Protein AF-A0A8I1T6L4-F1 (afdb_monomer_lite)

Radius of gyration: 28.92 Å; chains: 1; bounding box: 74×33×102 Å

Sequence (220 aa):
MSSAPNWTPSKRLQAAAKSERKRIEREMSRLLKQEARHKRELDKIQSMRTRLERELAAIDRFAETDNQPGEPRLRIVEDEHAEKPGLSGAQIREIAVQMIVGTTHANNGIHYRTWYELVVGNGIEISGKDPVAVFLTQMSRSPVVVRAEQPGEYKIDDSFLNRVAQEIQDLDRLIDELDQSDSEATIEQIEQRRQQVKQARARRRSLERSLAEATRSLRQ

Foldseek 3Di:
DDDDDPDDDDPVVVVVVVVVVVVVVVVVVVVVVVVVVVVVVVVVVVVVVVVVVVVVVVVVVVVVVVPDPDDDDDPPPDPPDDPPPADDLLRLQLVLLLQCQPPPCQAQWDALVVSLCSCVVVVHDQDDPDSSVSSVVSLVVQQQWDADPDPRIIHGNPCSLVVLVVLLVVLVVLLVVLVPDDDDDDPVRVVVSVVSNVVSVVVNVVSVVSNVSVVSSNDD

Secondary structure (DSSP, 8-state):
-PPPP-----HHHHHHHHHHHHHHHHHHHHHHHHHHHHHHHHHHHHHHHHHHHHHHHHHHHHHHHTTS-----------TT----PPPHHHHHHHHHHTTTTSTHHHH-EEHHHHHHHHHHTT----SSSHHHHHHHHHHH-TTEEE-SSTTEEEE-TTHHHHHHHHHHHHHHHHHHHHH--SS--HHHHHHHHHHHHHHHHHHHHHHHHHHHHHHHT--

Structure (mmCIF, N/CA/C/O backbone):
data_AF-A0A8I1T6L4-F1
#
_entry.id   AF-A0A8I1T6L4-F1
#
loop_
_atom_site.group_PDB
_atom_site.id
_atom_site.type_symbol
_atom_site.label_atom_id
_atom_site.label_alt_id
_atom_site.label_comp_id
_atom_site.label_asym_id
_atom_site.label_entity_id
_atom_site.label_seq_id
_atom_site.pdbx_PDB_ins_code
_atom_site.Cartn_x
_atom_site.Cartn_y
_atom_site.Cartn_z
_atom_site.occupancy
_atom_site.B_iso_or_equiv
_atom_site.auth_seq_id
_atom_site.auth_comp_id
_atom_site.auth_asym_id
_atom_site.auth_atom_id
_atom_site.pdbx_PDB_model_num
ATOM 1 N N . MET A 1 1 ? 3.259 -12.691 -76.929 1.00 42.50 1 MET A N 1
ATOM 2 C CA . MET A 1 1 ? 3.721 -12.977 -75.552 1.00 42.50 1 MET A CA 1
ATOM 3 C C . MET A 1 1 ? 4.824 -11.974 -75.235 1.00 42.50 1 MET A C 1
ATOM 5 O O . MET A 1 1 ? 5.920 -12.140 -75.746 1.00 42.50 1 MET A O 1
ATOM 9 N N . SER A 1 2 ? 4.518 -10.882 -74.524 1.00 42.91 2 SER A N 1
ATOM 10 C CA . SER A 1 2 ? 5.501 -9.834 -74.189 1.00 42.91 2 SER A CA 1
ATOM 11 C C . SER A 1 2 ? 6.065 -10.062 -72.790 1.00 42.91 2 SER A C 1
ATOM 13 O O . SER A 1 2 ? 5.314 -10.036 -71.817 1.00 42.91 2 SER A O 1
ATOM 15 N N . SER A 1 3 ? 7.379 -10.282 -72.707 1.00 50.03 3 SER A N 1
ATOM 16 C CA . SER A 1 3 ? 8.141 -10.337 -71.456 1.00 50.03 3 SER A C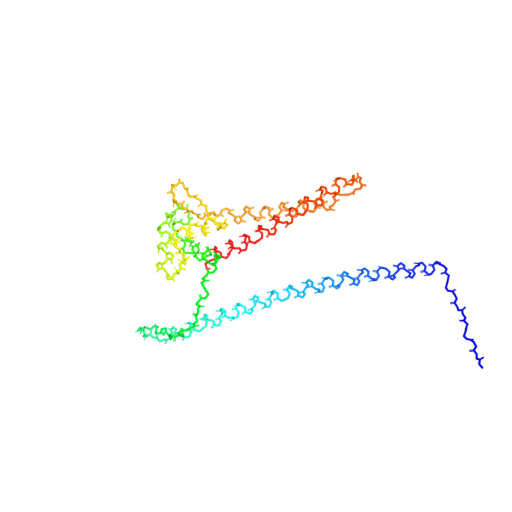A 1
ATOM 17 C C . SER A 1 3 ? 8.174 -8.969 -70.779 1.00 50.03 3 SER A C 1
ATOM 19 O O . SER A 1 3 ? 8.580 -7.982 -71.392 1.00 50.03 3 SER A O 1
ATOM 21 N N . ALA A 1 4 ? 7.784 -8.919 -69.505 1.00 50.62 4 ALA A N 1
ATOM 22 C CA . ALA A 1 4 ? 7.977 -7.747 -68.660 1.00 50.62 4 ALA A CA 1
ATOM 23 C C . ALA A 1 4 ? 9.479 -7.548 -68.358 1.00 50.62 4 ALA A C 1
ATOM 25 O O . ALA A 1 4 ? 10.193 -8.532 -68.140 1.00 50.62 4 ALA A O 1
ATOM 26 N N . PRO A 1 5 ? 9.985 -6.304 -68.339 1.00 55.66 5 PRO A N 1
ATOM 27 C CA . PRO A 1 5 ? 11.388 -6.037 -68.053 1.00 55.66 5 PRO A CA 1
ATOM 28 C C . PRO A 1 5 ? 11.710 -6.321 -66.578 1.00 55.66 5 PRO A C 1
ATOM 30 O O . PRO A 1 5 ? 11.085 -5.772 -65.672 1.00 55.66 5 PRO A O 1
ATOM 33 N N . ASN A 1 6 ? 12.726 -7.155 -66.337 1.00 58.97 6 ASN A N 1
ATOM 34 C CA . ASN A 1 6 ? 13.287 -7.391 -65.007 1.00 58.97 6 ASN A CA 1
ATOM 35 C C . ASN A 1 6 ? 14.093 -6.164 -64.562 1.00 58.97 6 ASN A C 1
ATOM 37 O O . ASN A 1 6 ? 15.265 -6.008 -64.904 1.00 58.97 6 ASN A O 1
ATOM 41 N N . TRP A 1 7 ? 13.451 -5.280 -63.803 1.00 59.84 7 TRP A N 1
ATOM 42 C CA . TRP A 1 7 ? 14.108 -4.150 -63.157 1.00 59.84 7 TRP A CA 1
ATOM 43 C C . TRP A 1 7 ? 14.717 -4.592 -61.821 1.00 59.84 7 TRP A C 1
ATOM 45 O O . TRP A 1 7 ? 13.998 -4.874 -60.863 1.00 59.84 7 TRP A O 1
ATOM 55 N N . THR A 1 8 ? 16.048 -4.661 -61.752 1.00 67.06 8 THR A N 1
ATOM 56 C CA . THR A 1 8 ? 16.776 -5.030 -60.528 1.00 67.06 8 THR A CA 1
ATOM 57 C C . THR A 1 8 ? 17.193 -3.760 -59.773 1.00 67.06 8 THR A C 1
ATOM 59 O O . THR A 1 8 ? 18.023 -3.001 -60.279 1.00 67.06 8 THR A O 1
ATOM 62 N N . PRO A 1 9 ? 16.669 -3.491 -58.561 1.00 71.31 9 PRO A N 1
ATOM 63 C CA . PRO A 1 9 ? 16.990 -2.270 -57.825 1.00 71.31 9 PRO A CA 1
ATOM 64 C C . PRO A 1 9 ? 18.463 -2.236 -57.393 1.00 71.31 9 PRO A C 1
ATOM 66 O O . PRO A 1 9 ? 19.019 -3.262 -56.997 1.00 71.31 9 PRO A O 1
ATOM 69 N N . SER A 1 10 ? 19.086 -1.053 -57.390 1.00 81.69 10 SER A N 1
ATOM 70 C CA . SER A 1 10 ? 20.467 -0.858 -56.912 1.00 81.69 10 SER A CA 1
ATOM 71 C C . SER A 1 10 ? 20.656 -1.336 -55.463 1.00 81.69 10 SER A C 1
ATOM 73 O O . SER A 1 10 ? 19.784 -1.135 -54.616 1.00 81.69 10 SER A O 1
ATOM 75 N N . LYS A 1 11 ? 21.829 -1.905 -55.134 1.00 80.88 11 LYS A N 1
ATOM 76 C CA . LYS A 1 11 ? 22.162 -2.408 -53.782 1.00 80.88 11 LYS A CA 1
ATOM 77 C C . LYS A 1 11 ? 21.953 -1.364 -52.675 1.00 80.88 11 LYS A C 1
ATOM 79 O O . LYS A 1 11 ? 21.535 -1.717 -51.575 1.00 80.88 11 LYS A O 1
ATOM 84 N N . ARG A 1 12 ? 22.195 -0.076 -52.961 1.00 80.00 12 ARG A N 1
ATOM 85 C CA . ARG A 1 12 ? 21.943 1.023 -52.008 1.00 80.00 12 ARG A CA 1
ATOM 86 C C . ARG A 1 12 ? 20.450 1.226 -51.744 1.00 80.00 12 ARG A C 1
ATOM 88 O O . ARG A 1 12 ? 20.065 1.407 -50.595 1.00 80.00 12 ARG A O 1
ATOM 95 N N . LEU A 1 13 ? 19.616 1.127 -52.782 1.00 83.12 13 LEU A N 1
ATOM 96 C CA . LEU A 1 13 ? 18.162 1.232 -52.654 1.00 83.12 13 LEU A CA 1
ATOM 97 C C . LEU A 1 13 ? 17.586 0.037 -51.880 1.00 83.12 13 LEU A C 1
ATOM 99 O O . LEU A 1 13 ? 16.743 0.222 -51.010 1.00 83.12 13 LEU A O 1
ATOM 103 N N . GLN A 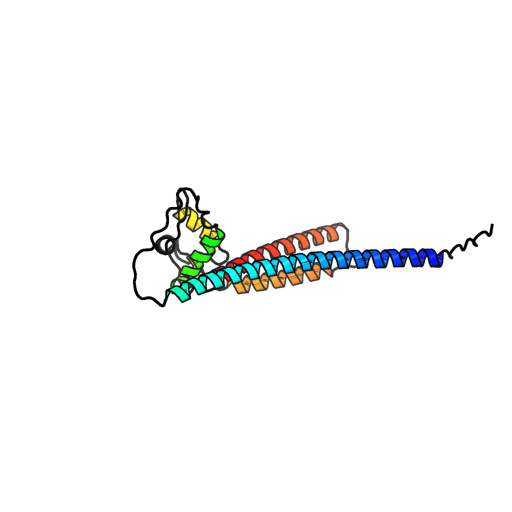1 14 ? 18.102 -1.174 -52.120 1.00 86.75 14 GLN A N 1
ATOM 104 C CA . GLN A 1 14 ? 17.717 -2.371 -51.360 1.00 86.75 14 GLN A CA 1
ATOM 105 C C . GLN A 1 14 ? 18.090 -2.260 -49.871 1.00 86.75 14 GLN A C 1
ATOM 107 O O . GLN A 1 14 ? 17.292 -2.609 -48.999 1.00 86.75 14 GLN A O 1
ATOM 112 N N . ALA A 1 15 ? 19.284 -1.743 -49.563 1.00 82.56 15 ALA A N 1
ATOM 113 C CA . ALA A 1 15 ? 19.718 -1.515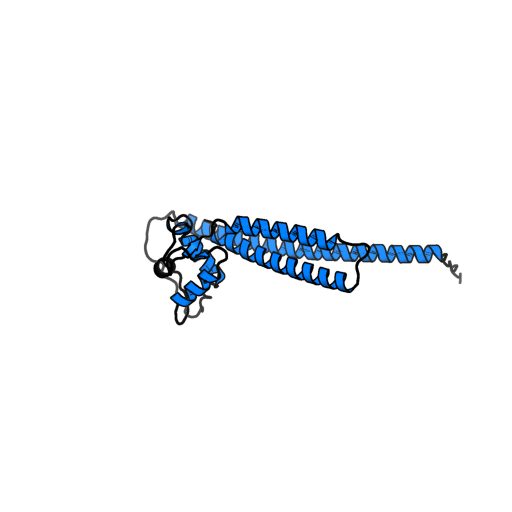 -48.185 1.00 82.56 15 ALA A CA 1
ATOM 114 C C . ALA A 1 15 ? 18.873 -0.438 -47.481 1.00 82.56 15 ALA A C 1
ATOM 116 O O . ALA A 1 15 ? 18.447 -0.646 -46.342 1.00 82.56 15 ALA A O 1
ATOM 117 N N . ALA A 1 16 ? 18.572 0.668 -48.171 1.00 84.44 16 ALA A N 1
ATOM 118 C CA . ALA A 1 16 ? 17.699 1.726 -47.665 1.00 84.44 16 ALA A CA 1
ATOM 119 C C . ALA A 1 16 ? 16.278 1.205 -47.393 1.00 84.44 16 ALA A C 1
ATOM 121 O O . ALA A 1 16 ? 15.761 1.393 -46.294 1.00 84.44 16 ALA A O 1
ATOM 122 N N . ALA A 1 17 ? 15.691 0.450 -48.328 1.00 87.44 17 ALA A N 1
ATOM 123 C CA . ALA A 1 17 ? 14.372 -0.161 -48.160 1.00 87.44 17 ALA A CA 1
ATOM 124 C C . ALA A 1 17 ? 14.323 -1.144 -46.976 1.00 87.44 17 ALA A C 1
ATOM 126 O O . ALA A 1 17 ? 13.357 -1.161 -46.213 1.00 87.44 17 ALA A O 1
ATOM 127 N N . LYS A 1 18 ? 15.383 -1.938 -46.762 1.00 89.44 18 LYS A N 1
ATOM 128 C CA . LYS A 1 18 ? 15.480 -2.848 -45.607 1.00 89.44 18 LYS A CA 1
ATOM 129 C C . LYS A 1 18 ? 15.580 -2.090 -44.280 1.00 89.44 18 LYS A C 1
ATOM 131 O O . LYS A 1 18 ? 15.007 -2.537 -43.285 1.00 89.44 18 LYS A O 1
ATOM 136 N N . SER A 1 19 ? 16.304 -0.971 -44.254 1.00 87.19 19 SER A N 1
ATOM 137 C CA . SER A 1 19 ? 16.395 -0.102 -43.075 1.00 87.19 19 SER A CA 1
ATOM 138 C C . SER A 1 19 ? 15.048 0.547 -42.759 1.00 87.19 19 SER A C 1
ATOM 140 O O . SER A 1 19 ? 14.591 0.489 -41.617 1.00 87.19 19 SER A O 1
ATOM 142 N N . GLU A 1 20 ? 14.370 1.065 -43.784 1.00 89.25 20 GLU A N 1
ATOM 143 C CA . GLU A 1 20 ? 13.067 1.712 -43.646 1.00 89.25 20 GLU A CA 1
ATOM 144 C C . GLU A 1 20 ? 11.992 0.724 -43.183 1.00 89.25 20 GLU A C 1
ATOM 146 O O . GLU A 1 20 ? 11.268 0.995 -42.228 1.00 89.25 20 GLU A O 1
ATOM 151 N N . ARG A 1 21 ? 11.979 -0.495 -43.738 1.00 92.56 21 ARG A N 1
ATOM 152 C CA . ARG A 1 21 ? 11.116 -1.584 -43.254 1.00 92.56 21 ARG A CA 1
ATOM 153 C C . ARG A 1 21 ? 11.334 -1.863 -41.765 1.00 92.56 21 ARG A C 1
ATOM 155 O O . ARG A 1 21 ? 10.370 -1.935 -41.013 1.00 92.56 21 ARG A O 1
ATOM 162 N N . LYS A 1 22 ? 12.591 -1.949 -41.314 1.00 93.12 22 LYS A N 1
ATOM 163 C CA . LYS A 1 22 ? 12.915 -2.139 -39.887 1.00 93.12 22 LYS A CA 1
ATOM 164 C C . LYS A 1 22 ? 12.530 -0.940 -39.016 1.00 93.12 22 LYS A C 1
ATOM 166 O O . LYS A 1 22 ? 12.309 -1.119 -37.817 1.00 93.12 22 LYS A O 1
ATOM 171 N N . ARG A 1 23 ? 12.545 0.285 -39.549 1.00 95.62 23 ARG A N 1
ATOM 172 C CA . ARG A 1 23 ? 12.086 1.492 -38.840 1.00 95.62 23 ARG A CA 1
ATOM 173 C C . ARG A 1 23 ? 10.578 1.405 -38.609 1.00 95.62 23 ARG A C 1
ATOM 175 O O . ARG A 1 23 ? 10.145 1.486 -37.463 1.00 95.62 23 ARG A O 1
ATOM 182 N N . ILE A 1 24 ? 9.825 1.118 -39.671 1.00 94.38 24 ILE A N 1
ATOM 183 C CA . ILE A 1 24 ? 8.365 0.974 -39.644 1.00 94.38 24 ILE A CA 1
ATOM 184 C C . ILE A 1 24 ? 7.936 -0.180 -38.726 1.00 94.38 24 ILE A C 1
ATOM 186 O O . ILE A 1 24 ? 7.045 -0.002 -37.904 1.00 94.38 24 ILE A O 1
ATOM 190 N N . GLU A 1 25 ? 8.594 -1.343 -38.786 1.00 94.69 25 GLU A N 1
ATOM 191 C CA . GLU A 1 25 ? 8.292 -2.483 -37.897 1.00 94.69 25 GLU A CA 1
ATOM 192 C C . GLU A 1 25 ? 8.457 -2.125 -36.410 1.00 94.69 25 GLU A C 1
ATOM 194 O O . GLU A 1 25 ? 7.645 -2.521 -35.569 1.00 94.69 25 GLU A O 1
ATOM 199 N N . ARG A 1 26 ? 9.492 -1.344 -36.072 1.00 91.38 26 ARG A N 1
ATOM 200 C CA . ARG A 1 26 ? 9.723 -0.871 -34.699 1.00 91.38 26 ARG A CA 1
ATOM 201 C C . ARG A 1 26 ? 8.660 0.128 -34.256 1.00 91.38 26 ARG A C 1
ATOM 203 O O . ARG A 1 26 ? 8.175 0.032 -33.129 1.00 91.38 26 ARG A O 1
ATOM 210 N N . GLU A 1 27 ? 8.295 1.055 -35.132 1.00 89.94 27 GLU A N 1
ATOM 211 C CA . GLU A 1 27 ? 7.256 2.053 -34.878 1.00 89.94 27 GLU A CA 1
ATOM 212 C C . GLU A 1 27 ? 5.886 1.388 -34.677 1.00 89.94 27 GLU A C 1
ATOM 214 O O . GLU A 1 27 ? 5.226 1.630 -33.667 1.00 89.94 27 GLU A O 1
ATOM 219 N N . MET A 1 28 ? 5.531 0.432 -35.538 1.00 87.56 28 MET A N 1
ATOM 220 C CA . MET A 1 28 ? 4.314 -0.374 -35.416 1.00 87.56 28 MET A CA 1
ATOM 221 C C . MET A 1 28 ? 4.274 -1.156 -34.097 1.00 87.56 28 MET A C 1
ATOM 223 O O . MET A 1 28 ? 3.276 -1.131 -33.379 1.00 87.56 28 MET A O 1
ATOM 227 N N . SER A 1 29 ? 5.376 -1.812 -33.718 1.00 93.12 29 SER A N 1
ATOM 228 C CA . SER A 1 29 ? 5.448 -2.537 -32.443 1.00 93.12 29 SER A CA 1
ATOM 229 C C . SER A 1 29 ? 5.296 -1.608 -31.232 1.00 93.12 29 SER A C 1
ATOM 231 O O . SER A 1 29 ? 4.685 -1.990 -30.230 1.00 93.12 29 SER A O 1
ATOM 233 N N . ARG A 1 30 ? 5.823 -0.379 -31.309 1.00 90.19 30 ARG A N 1
ATOM 234 C CA . ARG A 1 30 ? 5.648 0.637 -30.262 1.00 90.19 30 ARG A CA 1
ATOM 235 C C . ARG A 1 30 ? 4.188 1.075 -30.154 1.00 90.19 30 ARG A C 1
ATOM 237 O O . ARG A 1 30 ? 3.673 1.105 -29.037 1.00 90.19 30 ARG A O 1
ATOM 244 N N . LEU A 1 31 ? 3.530 1.347 -31.281 1.00 92.12 31 LEU A N 1
ATOM 245 C CA . LEU A 1 31 ? 2.121 1.745 -31.321 1.00 92.12 31 LEU A CA 1
ATOM 246 C C . LEU A 1 31 ? 1.203 0.647 -30.768 1.00 92.12 31 LEU A C 1
ATOM 248 O O . LEU A 1 31 ? 0.396 0.930 -29.891 1.00 92.12 31 LEU A O 1
ATOM 252 N N . LEU A 1 32 ? 1.400 -0.617 -31.155 1.00 88.75 32 LEU A N 1
ATOM 253 C CA . LEU A 1 32 ? 0.616 -1.746 -30.625 1.00 88.75 32 LEU A CA 1
ATOM 254 C C . LEU A 1 32 ? 0.766 -1.910 -29.103 1.00 88.75 32 LEU A C 1
ATOM 256 O O . LEU A 1 32 ? -0.187 -2.235 -28.394 1.00 88.75 32 LEU A O 1
ATOM 260 N N . LYS A 1 33 ? 1.965 -1.662 -28.561 1.00 83.75 33 LYS A N 1
ATOM 261 C CA . LYS A 1 33 ? 2.184 -1.668 -27.104 1.00 83.75 33 LYS A CA 1
ATOM 262 C C . LYS A 1 33 ? 1.470 -0.506 -26.414 1.00 83.75 33 LYS A C 1
ATOM 264 O O . LYS A 1 33 ? 0.944 -0.695 -25.317 1.00 83.75 33 LYS A O 1
ATOM 269 N N . GLN A 1 34 ? 1.465 0.678 -27.027 1.00 81.50 34 GLN A N 1
ATOM 270 C CA . GLN A 1 34 ? 0.731 1.839 -26.516 1.00 81.50 34 GLN A CA 1
ATOM 271 C C . GLN A 1 34 ? -0.778 1.589 -26.544 1.00 81.50 34 GLN A C 1
ATOM 273 O O . GLN A 1 34 ? -1.436 1.800 -25.530 1.00 81.50 34 GLN A O 1
ATOM 278 N N . GLU A 1 35 ? -1.303 1.042 -27.637 1.00 83.06 35 GLU A N 1
ATOM 279 C CA . GLU A 1 35 ? -2.706 0.648 -27.768 1.00 83.06 35 GLU A CA 1
ATOM 280 C C . GLU A 1 35 ? -3.113 -0.343 -26.668 1.00 83.06 35 GLU A C 1
ATOM 282 O O . GLU A 1 35 ? -4.077 -0.110 -25.939 1.00 83.06 35 GLU A O 1
ATOM 287 N N . ALA A 1 36 ? -2.327 -1.404 -26.460 1.00 81.69 36 ALA A N 1
ATOM 288 C CA . ALA A 1 36 ? -2.594 -2.380 -25.406 1.00 81.69 36 ALA A CA 1
ATOM 289 C C . ALA A 1 36 ? -2.550 -1.762 -23.997 1.00 81.69 36 ALA A C 1
ATOM 291 O O . ALA A 1 36 ? -3.327 -2.155 -23.123 1.00 81.69 36 ALA A O 1
ATOM 292 N N . ARG A 1 37 ? -1.651 -0.798 -23.754 1.00 79.44 37 ARG A N 1
ATOM 293 C CA . ARG A 1 37 ? -1.587 -0.062 -22.483 1.00 79.44 37 ARG A CA 1
ATOM 294 C C . ARG A 1 37 ? -2.836 0.793 -22.282 1.00 79.44 37 ARG A C 1
ATOM 296 O O . ARG A 1 37 ? -3.451 0.690 -21.224 1.00 79.44 37 ARG A O 1
ATOM 303 N N . HIS A 1 38 ? -3.214 1.588 -23.279 1.00 84.81 38 HIS A N 1
ATOM 304 C CA . HIS A 1 38 ? -4.387 2.456 -23.203 1.00 84.81 38 HIS A CA 1
ATOM 305 C C . HIS A 1 38 ? -5.680 1.657 -23.056 1.00 84.81 38 HIS A C 1
ATOM 307 O O . HIS A 1 38 ? -6.540 2.050 -22.277 1.00 84.81 38 HIS A O 1
ATOM 313 N N . LYS A 1 39 ? -5.791 0.490 -23.702 1.00 81.81 39 LYS A N 1
ATOM 314 C CA . LYS A 1 39 ? -6.937 -0.408 -23.519 1.00 81.81 39 LYS A CA 1
ATOM 315 C C . LYS A 1 39 ? -7.069 -0.890 -22.072 1.00 81.81 39 LYS A C 1
ATOM 317 O O . LYS A 1 39 ? -8.138 -0.783 -21.492 1.00 81.81 39 LYS A O 1
ATOM 322 N N . ARG A 1 40 ? -5.968 -1.323 -21.446 1.00 75.94 40 ARG A N 1
ATOM 323 C CA . ARG A 1 40 ? -5.975 -1.730 -20.024 1.00 75.94 40 ARG A CA 1
ATOM 324 C C . ARG A 1 40 ? -6.320 -0.577 -19.084 1.00 75.94 40 ARG A C 1
ATOM 326 O O . ARG A 1 40 ? -6.960 -0.783 -18.057 1.00 75.94 40 ARG A O 1
ATOM 333 N N . GLU A 1 41 ? -5.853 0.625 -19.402 1.00 70.94 41 GLU A N 1
ATOM 334 C CA . GLU A 1 41 ? -6.161 1.831 -18.636 1.00 70.94 41 GLU A CA 1
ATOM 335 C C . GLU A 1 41 ? -7.643 2.205 -18.758 1.00 70.94 41 GLU A C 1
ATOM 337 O O . GLU A 1 41 ? -8.288 2.477 -17.745 1.00 70.94 41 GLU A O 1
ATOM 342 N N . LEU A 1 42 ? -8.203 2.106 -19.965 1.00 79.38 42 LEU A N 1
ATOM 343 C CA . LEU A 1 42 ? -9.627 2.284 -20.220 1.00 79.38 42 LEU A CA 1
ATOM 344 C C . LEU A 1 42 ? -10.466 1.257 -19.448 1.00 79.38 42 LEU A C 1
ATOM 346 O O . LEU A 1 42 ? -11.389 1.654 -18.741 1.00 79.38 42 LEU A O 1
ATOM 350 N N . ASP A 1 43 ? -10.109 -0.030 -19.506 1.00 72.38 43 ASP A N 1
ATOM 351 C CA . ASP A 1 43 ? -10.809 -1.104 -18.786 1.00 72.38 43 ASP A CA 1
ATOM 352 C C . ASP A 1 43 ? -10.813 -0.848 -17.268 1.00 72.38 43 ASP A C 1
ATOM 354 O O . ASP A 1 43 ? -11.826 -1.031 -16.581 1.00 72.38 43 ASP A O 1
ATOM 358 N N . LYS A 1 44 ? -9.687 -0.362 -16.728 1.00 69.19 44 LYS A N 1
ATOM 359 C CA . LYS A 1 44 ? -9.565 0.022 -15.316 1.00 69.19 44 LYS A CA 1
ATOM 360 C C . LYS A 1 44 ? -10.492 1.189 -14.972 1.00 69.19 44 LYS A C 1
ATOM 362 O O . LYS A 1 44 ? -11.218 1.107 -13.981 1.00 69.19 44 LYS A O 1
ATOM 367 N N . ILE A 1 45 ? -10.480 2.256 -15.772 1.00 74.44 45 ILE A N 1
ATOM 368 C CA . ILE A 1 45 ? -11.329 3.438 -15.555 1.00 74.44 45 ILE A CA 1
ATOM 369 C C . ILE A 1 45 ? -12.810 3.057 -15.646 1.00 74.44 45 ILE A C 1
ATOM 371 O O . ILE A 1 45 ? -13.594 3.447 -14.785 1.00 74.44 45 ILE A O 1
ATOM 375 N N . GLN A 1 46 ? -13.199 2.249 -16.632 1.00 77.25 46 GLN A N 1
ATOM 376 C CA . GLN A 1 46 ? -14.576 1.775 -16.791 1.00 77.25 46 GLN A CA 1
ATOM 377 C C . GLN A 1 46 ? -15.032 0.911 -15.611 1.00 77.25 46 GLN A C 1
ATOM 379 O O . GLN A 1 46 ? -16.157 1.065 -15.133 1.00 77.25 46 GLN A O 1
ATOM 384 N N . SER A 1 47 ? -14.152 0.055 -15.089 1.00 65.81 47 SER A N 1
ATOM 385 C CA . SER A 1 47 ? -14.437 -0.743 -13.891 1.00 65.81 47 SER A CA 1
ATOM 386 C C . SER A 1 47 ? -14.649 0.143 -12.659 1.00 65.81 47 SER A C 1
ATOM 388 O O . SER A 1 47 ? -15.581 -0.080 -11.886 1.00 65.81 47 SER A O 1
ATOM 390 N N . MET A 1 48 ? -13.822 1.183 -12.492 1.00 66.38 48 MET A N 1
ATOM 391 C CA . MET A 1 48 ? -13.984 2.168 -11.418 1.00 66.38 48 MET A CA 1
ATOM 392 C C . MET A 1 48 ? -15.286 2.958 -11.565 1.00 66.38 48 MET A C 1
ATOM 394 O O . MET A 1 48 ? -16.013 3.097 -10.586 1.00 66.38 48 MET A O 1
ATOM 398 N N . ARG A 1 49 ? -15.611 3.414 -12.780 1.00 78.25 49 ARG A N 1
ATOM 399 C CA . ARG A 1 49 ? -16.865 4.117 -13.074 1.00 78.25 49 ARG A CA 1
ATOM 400 C C . ARG A 1 49 ? -18.074 3.256 -12.719 1.00 78.25 49 ARG A C 1
ATOM 402 O O . ARG A 1 49 ? -18.921 3.697 -11.960 1.00 78.25 49 ARG A O 1
ATOM 409 N N . THR A 1 50 ? -18.090 2.004 -13.173 1.00 69.94 50 THR A N 1
ATOM 410 C CA . THR A 1 50 ? -19.181 1.056 -12.893 1.00 69.94 50 THR A CA 1
ATOM 411 C C . THR A 1 50 ? -19.349 0.811 -11.391 1.00 69.94 50 THR A C 1
ATOM 413 O O . THR A 1 50 ? -20.465 0.682 -10.897 1.00 69.94 50 THR A O 1
ATOM 416 N N . ARG A 1 51 ? -18.245 0.740 -10.634 1.00 80.19 51 ARG A N 1
ATOM 417 C CA . ARG A 1 51 ? -18.302 0.626 -9.170 1.00 80.19 51 ARG A CA 1
ATOM 418 C C . ARG A 1 51 ? -18.950 1.862 -8.543 1.00 80.19 51 ARG A C 1
ATOM 420 O O . ARG A 1 51 ? -19.848 1.695 -7.726 1.00 80.19 51 ARG A O 1
ATOM 427 N N . LEU A 1 52 ? -18.512 3.059 -8.933 1.00 68.81 52 LEU A N 1
ATOM 428 C CA . LEU A 1 52 ? -19.051 4.319 -8.412 1.00 68.81 52 LEU A CA 1
ATOM 429 C C . LEU A 1 52 ? -20.526 4.508 -8.784 1.00 68.81 52 LEU A C 1
ATOM 431 O O . LEU A 1 52 ? -21.305 4.927 -7.943 1.00 68.81 52 LEU A O 1
ATOM 435 N N . GLU A 1 53 ? -20.935 4.133 -9.998 1.00 78.31 53 GLU A N 1
ATOM 436 C CA . GLU A 1 53 ? -22.343 4.148 -10.425 1.00 78.31 53 GLU A CA 1
ATOM 437 C C . GLU A 1 53 ? -23.216 3.242 -9.538 1.00 78.31 53 GLU A C 1
ATOM 439 O O . GLU A 1 53 ? -24.317 3.626 -9.152 1.00 78.31 53 GLU A O 1
ATOM 444 N N . ARG A 1 54 ? -22.725 2.052 -9.160 1.00 67.06 54 ARG A N 1
ATOM 445 C CA . ARG A 1 54 ? -23.448 1.154 -8.237 1.00 67.06 54 ARG A CA 1
ATOM 446 C C . ARG A 1 54 ? -23.535 1.709 -6.820 1.00 67.06 54 ARG A C 1
ATOM 448 O O . ARG A 1 54 ? -24.547 1.496 -6.159 1.00 67.06 54 ARG A O 1
ATOM 455 N N . GLU A 1 55 ? -22.468 2.350 -6.357 1.00 60.66 55 GLU A N 1
ATOM 456 C CA . GLU A 1 55 ? -22.390 2.979 -5.039 1.00 60.66 55 GLU A CA 1
ATOM 457 C C . GLU A 1 55 ? -23.350 4.168 -4.952 1.00 60.66 55 GLU A C 1
ATOM 459 O O . GLU A 1 55 ? -24.168 4.214 -4.038 1.00 60.66 55 GLU A O 1
ATOM 464 N N . LEU A 1 56 ? -23.355 5.034 -5.970 1.00 68.81 56 LEU A N 1
ATOM 465 C CA . LEU A 1 56 ? -24.311 6.133 -6.104 1.00 68.81 56 LEU A CA 1
ATOM 466 C C . LEU A 1 56 ? -25.752 5.611 -6.104 1.00 68.81 56 LEU A C 1
ATOM 468 O O . LEU A 1 56 ? -26.551 6.029 -5.280 1.00 68.81 56 LEU A O 1
ATOM 472 N N . ALA A 1 57 ? -26.057 4.604 -6.928 1.00 66.44 57 ALA A N 1
ATOM 473 C CA . ALA A 1 57 ? -27.391 4.010 -6.966 1.00 66.44 57 ALA A CA 1
ATOM 474 C C . ALA A 1 57 ? -27.800 3.362 -5.631 1.00 66.44 57 ALA A C 1
ATOM 476 O O . ALA A 1 57 ? -28.987 3.230 -5.349 1.00 66.44 57 ALA A O 1
ATOM 477 N N . ALA A 1 58 ? -26.846 2.891 -4.822 1.00 63.88 58 ALA A N 1
ATOM 478 C CA . ALA A 1 58 ? -27.133 2.399 -3.478 1.00 63.88 58 ALA A CA 1
ATOM 479 C C . ALA A 1 58 ? -27.470 3.541 -2.522 1.00 63.88 58 ALA A C 1
ATOM 481 O O . ALA A 1 58 ? -28.448 3.425 -1.789 1.00 63.88 58 ALA A O 1
ATOM 482 N N . ILE A 1 59 ? -26.708 4.632 -2.571 1.00 64.12 59 ILE A N 1
ATOM 483 C CA . ILE A 1 59 ? -26.957 5.844 -1.786 1.00 64.12 59 ILE A CA 1
ATOM 484 C C . ILE A 1 59 ? -28.310 6.457 -2.159 1.00 64.12 59 ILE A C 1
ATOM 486 O O . ILE A 1 59 ? -29.091 6.756 -1.264 1.00 64.12 59 ILE A O 1
ATOM 490 N N . ASP A 1 60 ? -28.630 6.555 -3.450 1.00 68.75 60 ASP A N 1
ATOM 491 C CA . ASP A 1 60 ? -29.912 7.086 -3.925 1.00 68.75 60 ASP A CA 1
ATOM 492 C C . ASP A 1 60 ? -31.094 6.259 -3.397 1.00 68.75 60 ASP A C 1
ATOM 494 O O . ASP A 1 60 ? -32.084 6.824 -2.940 1.00 68.75 60 ASP A O 1
ATOM 498 N N . ARG A 1 61 ? -30.965 4.923 -3.339 1.00 55.50 61 ARG A N 1
ATOM 499 C CA . ARG A 1 61 ? -31.981 4.062 -2.706 1.00 55.50 61 ARG A CA 1
ATOM 500 C C . ARG A 1 61 ? -32.187 4.412 -1.231 1.00 55.50 61 ARG A C 1
ATOM 502 O O . ARG A 1 61 ? -33.326 4.470 -0.784 1.00 55.50 61 ARG A O 1
ATOM 509 N N . PHE A 1 62 ? -31.118 4.661 -0.474 1.00 49.84 62 PHE A N 1
ATOM 510 C CA . PHE A 1 62 ? -31.229 5.087 0.925 1.00 49.84 62 PHE A CA 1
ATOM 511 C C . PHE A 1 62 ? -31.819 6.499 1.062 1.00 49.84 62 PHE A C 1
ATOM 513 O O . PHE A 1 62 ? -32.653 6.713 1.938 1.00 49.84 62 PHE A O 1
ATOM 520 N N . ALA A 1 63 ? -31.467 7.429 0.170 1.00 51.47 63 ALA A N 1
ATOM 521 C CA . ALA A 1 63 ? -32.008 8.789 0.159 1.00 51.47 63 ALA A CA 1
ATOM 522 C C . ALA A 1 63 ? -33.511 8.826 -0.182 1.00 51.47 63 ALA A C 1
ATOM 524 O O . ALA A 1 63 ? -34.254 9.622 0.387 1.00 51.47 63 ALA A O 1
ATOM 525 N N . GLU A 1 64 ? -33.990 7.929 -1.048 1.00 45.88 64 GLU A N 1
ATOM 526 C CA . GLU A 1 64 ? -35.424 7.752 -1.328 1.00 45.88 64 GLU A CA 1
ATOM 527 C C . GLU A 1 64 ? -36.189 7.102 -0.159 1.00 45.88 64 GLU A C 1
ATOM 529 O O . GLU A 1 64 ? -37.409 7.249 -0.064 1.00 45.88 64 GLU A O 1
ATOM 534 N N . THR A 1 65 ? -35.490 6.428 0.764 1.00 42.03 65 THR A N 1
ATOM 535 C CA . THR A 1 65 ? -36.102 5.766 1.932 1.00 42.03 65 THR A CA 1
ATOM 536 C C . THR A 1 65 ? -36.276 6.720 3.127 1.00 42.03 65 THR A C 1
ATOM 538 O O . THR A 1 65 ? -37.111 6.469 3.992 1.00 42.03 65 THR A O 1
ATOM 541 N N . ASP A 1 66 ? -35.562 7.851 3.154 1.00 37.34 66 ASP A N 1
ATOM 542 C CA . ASP A 1 66 ? -35.581 8.837 4.254 1.00 37.34 66 ASP A CA 1
ATOM 543 C C . ASP A 1 66 ? -36.838 9.742 4.261 1.00 37.34 66 ASP A C 1
ATOM 545 O O . ASP A 1 66 ? -37.014 10.597 5.125 1.00 37.34 66 ASP A O 1
ATOM 549 N N . ASN A 1 67 ? -37.760 9.549 3.307 1.00 37.97 67 ASN A N 1
ATOM 550 C CA . ASN A 1 67 ? -39.006 10.320 3.198 1.00 37.97 67 ASN A CA 1
ATOM 551 C C . ASN A 1 67 ? -40.235 9.658 3.849 1.00 37.97 67 ASN A C 1
ATOM 553 O O . ASN A 1 67 ? -41.354 10.144 3.665 1.00 37.97 67 ASN A O 1
ATOM 557 N N . GLN A 1 68 ? -40.075 8.578 4.623 1.00 37.56 68 GLN A N 1
ATOM 558 C CA . GLN A 1 68 ? -41.170 8.039 5.438 1.00 37.56 68 GLN A CA 1
ATOM 559 C C . GLN A 1 68 ? -40.738 7.761 6.886 1.00 37.56 68 GLN A C 1
ATOM 561 O O . GLN A 1 68 ? -39.946 6.853 7.131 1.00 37.56 68 GLN A O 1
ATOM 566 N N . PRO A 1 69 ? -41.281 8.500 7.874 1.00 35.03 69 PRO A N 1
ATOM 567 C CA . PRO A 1 69 ? -41.000 8.252 9.278 1.00 35.03 69 PRO A CA 1
ATOM 568 C C . PRO A 1 69 ? -41.811 7.043 9.756 1.00 35.03 69 PRO A C 1
ATOM 570 O O . PRO A 1 69 ? -43.032 7.111 9.900 1.00 35.03 69 PRO A O 1
ATOM 573 N N . GLY A 1 70 ? -41.125 5.932 10.015 1.00 30.97 70 GLY A N 1
ATOM 574 C CA . GLY A 1 70 ? -41.742 4.735 10.577 1.00 30.97 70 GLY A CA 1
ATOM 575 C C . GLY A 1 70 ? -40.795 3.543 10.628 1.00 30.97 70 GLY A C 1
ATOM 576 O O . GLY A 1 70 ? -40.904 2.624 9.825 1.00 30.97 70 GLY A O 1
ATOM 577 N N . GLU A 1 71 ? -39.880 3.529 11.591 1.00 33.66 71 GLU A N 1
ATOM 578 C CA . GLU A 1 71 ? -39.270 2.275 12.048 1.00 33.66 71 GLU A CA 1
ATOM 579 C C . GLU A 1 71 ? -40.294 1.429 12.847 1.00 33.66 71 GLU A C 1
ATOM 581 O O . GLU A 1 71 ? -41.252 2.007 13.372 1.00 33.66 71 GLU A O 1
ATOM 586 N N . PRO A 1 72 ? -40.105 0.099 13.044 1.00 44.91 72 PRO A N 1
ATOM 587 C CA . PRO A 1 72 ? -38.850 -0.644 12.866 1.00 44.91 72 PRO A CA 1
ATOM 588 C C . PRO A 1 72 ? -38.961 -2.026 12.178 1.00 44.91 72 PRO A C 1
ATOM 590 O O . PRO A 1 72 ? -40.029 -2.629 12.066 1.00 44.91 72 PRO A O 1
ATOM 593 N N . ARG A 1 73 ? -37.765 -2.584 11.923 1.00 34.53 73 ARG A N 1
ATOM 594 C CA . ARG A 1 73 ? -37.388 -3.994 11.662 1.00 34.53 73 ARG A CA 1
ATOM 595 C C . ARG A 1 73 ? -37.120 -4.333 10.198 1.00 34.53 73 ARG A C 1
ATOM 597 O O . ARG A 1 73 ? -37.999 -4.772 9.460 1.00 34.53 73 ARG A O 1
ATOM 604 N N . LEU A 1 74 ? -35.835 -4.286 9.844 1.00 36.00 74 LEU A N 1
ATOM 605 C CA . LEU A 1 74 ? -35.300 -5.064 8.733 1.00 36.00 74 LEU A CA 1
ATOM 606 C C . LEU A 1 74 ? -35.443 -6.551 9.067 1.00 36.00 74 LEU A C 1
ATOM 608 O O . LEU A 1 74 ? -34.634 -7.153 9.772 1.00 36.00 74 LEU A O 1
ATOM 612 N N . ARG A 1 75 ? -36.519 -7.135 8.548 1.00 31.11 75 ARG A N 1
ATOM 613 C CA . ARG A 1 75 ? -36.620 -8.565 8.297 1.00 31.11 75 ARG A CA 1
ATOM 614 C C . ARG A 1 75 ? -35.571 -8.868 7.232 1.00 31.11 75 ARG A C 1
ATOM 616 O O . ARG A 1 75 ? -35.753 -8.535 6.064 1.00 31.11 75 ARG A O 1
ATOM 623 N N . ILE A 1 76 ? -34.445 -9.429 7.654 1.00 36.72 76 ILE A N 1
ATOM 624 C CA . ILE A 1 76 ? -33.523 -10.076 6.729 1.00 36.72 76 ILE A CA 1
ATOM 625 C C . ILE A 1 76 ? -34.324 -11.236 6.145 1.00 36.72 76 ILE A C 1
ATOM 627 O O . ILE A 1 76 ? -34.754 -12.123 6.879 1.00 36.72 76 ILE A O 1
ATOM 631 N N . VAL A 1 77 ? -34.614 -11.166 4.849 1.00 32.56 77 VAL A N 1
ATOM 632 C CA . VAL A 1 77 ? -35.099 -12.325 4.108 1.00 32.56 77 VAL A CA 1
ATOM 633 C C . VAL A 1 77 ? -33.957 -13.331 4.165 1.00 32.56 77 VAL A C 1
ATOM 635 O O . VAL A 1 77 ? -32.884 -13.091 3.612 1.00 32.56 77 VAL A O 1
ATOM 638 N N . GLU A 1 78 ? -34.161 -14.384 4.951 1.00 30.42 78 GLU A N 1
ATOM 639 C CA . GLU A 1 78 ? -33.312 -15.565 4.978 1.00 30.42 78 GLU A CA 1
ATOM 640 C C . GLU A 1 78 ? -33.304 -16.151 3.567 1.00 30.42 78 GLU A C 1
ATOM 642 O O . GLU A 1 78 ? -34.291 -16.713 3.103 1.00 30.42 78 GLU A O 1
ATOM 647 N N . ASP A 1 79 ? -32.190 -15.962 2.869 1.00 27.44 79 ASP A N 1
ATOM 648 C CA . ASP A 1 79 ? -31.821 -16.814 1.752 1.00 27.44 79 ASP A CA 1
ATOM 649 C C . ASP A 1 79 ? -30.916 -17.899 2.352 1.00 27.44 79 ASP A C 1
ATOM 651 O O . ASP A 1 79 ? -29.734 -17.670 2.631 1.00 27.44 79 ASP A O 1
ATOM 655 N N . GLU A 1 80 ? -31.514 -19.046 2.684 1.00 33.25 80 GLU A N 1
ATOM 656 C CA . GLU A 1 80 ? -30.944 -20.100 3.541 1.00 33.25 80 GLU A CA 1
ATOM 657 C C . GLU A 1 80 ? -29.686 -20.798 2.982 1.00 33.25 80 GLU A C 1
ATOM 659 O O . GLU A 1 80 ? -29.143 -21.681 3.640 1.00 33.25 80 GLU A O 1
ATOM 664 N N . HIS A 1 81 ? -29.134 -20.401 1.831 1.00 33.97 81 HIS A N 1
ATOM 665 C CA . HIS A 1 81 ? -27.940 -21.046 1.260 1.00 33.97 81 HIS A CA 1
ATOM 666 C C . HIS A 1 81 ? -26.933 -20.104 0.577 1.00 33.97 81 HIS A C 1
ATOM 668 O O . HIS A 1 81 ? -26.194 -20.529 -0.311 1.00 33.97 81 HIS A O 1
ATOM 674 N N . ALA A 1 82 ? -26.832 -18.842 0.999 1.00 33.28 82 ALA A N 1
ATOM 675 C CA . ALA A 1 82 ? -25.730 -17.977 0.572 1.00 33.28 82 ALA A CA 1
ATOM 676 C C . ALA A 1 82 ? -24.642 -17.915 1.657 1.00 33.28 82 ALA A C 1
ATOM 678 O O . ALA A 1 82 ? -24.734 -17.127 2.600 1.00 33.28 82 ALA A O 1
ATOM 679 N N . GLU A 1 83 ? -23.588 -18.728 1.528 1.00 35.03 83 GLU A N 1
ATOM 680 C CA . GLU A 1 83 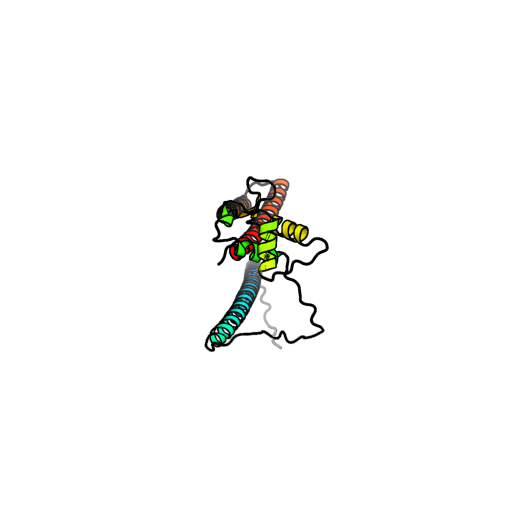? -22.330 -18.512 2.254 1.00 35.03 83 GLU A CA 1
ATOM 681 C C . GLU A 1 83 ? -21.875 -17.060 2.018 1.00 35.03 83 GLU A C 1
ATOM 683 O O . GLU A 1 83 ? -21.429 -16.697 0.927 1.00 35.03 83 GLU A O 1
ATOM 688 N N . LYS A 1 84 ? -22.044 -16.192 3.024 1.00 43.59 84 LYS A N 1
ATOM 689 C CA . LYS A 1 84 ? -21.629 -14.788 2.945 1.00 43.59 84 LYS A CA 1
ATOM 690 C C . LYS A 1 84 ? -20.113 -14.750 2.720 1.00 43.59 84 LYS A C 1
ATOM 692 O O . LYS A 1 84 ? -19.378 -15.271 3.562 1.00 43.59 84 LYS A O 1
ATOM 697 N N . PRO A 1 85 ? -19.602 -14.119 1.648 1.00 42.28 85 PRO A N 1
ATOM 698 C CA . PRO A 1 85 ? -18.170 -13.910 1.522 1.00 42.28 85 PRO A CA 1
ATOM 699 C C . PRO A 1 85 ? -17.753 -12.927 2.620 1.00 42.28 85 PRO A C 1
ATOM 701 O O . PRO A 1 85 ? -18.082 -11.742 2.560 1.00 42.28 85 PRO A O 1
ATOM 704 N N . GLY A 1 86 ? -17.083 -13.431 3.659 1.00 53.91 86 GLY A N 1
ATOM 705 C CA . GLY A 1 86 ? -16.561 -12.608 4.747 1.00 53.91 86 GLY A CA 1
ATOM 706 C C . GLY A 1 86 ? -15.684 -11.469 4.217 1.00 53.91 86 GLY A C 1
ATOM 707 O O . GLY A 1 86 ? -15.050 -11.594 3.164 1.00 53.91 86 GLY A O 1
ATOM 708 N N . LEU A 1 87 ? -15.654 -10.343 4.936 1.00 63.59 87 LEU A N 1
ATOM 709 C CA . LEU A 1 87 ? -14.824 -9.194 4.568 1.00 63.59 87 LEU A CA 1
ATOM 710 C C . LEU A 1 87 ? -13.370 -9.633 4.358 1.00 63.59 87 LEU A C 1
ATOM 712 O O . LEU A 1 87 ? -12.779 -10.329 5.187 1.00 63.59 87 LEU A O 1
ATOM 716 N N . SER A 1 88 ? -12.763 -9.200 3.252 1.00 75.56 88 SER A N 1
ATOM 717 C CA . SER A 1 88 ? -11.340 -9.440 3.024 1.00 75.56 88 SER A CA 1
ATOM 718 C C . SER A 1 88 ? -10.503 -8.748 4.104 1.00 75.56 88 SER A C 1
ATOM 720 O O . SER A 1 88 ? -10.877 -7.699 4.629 1.00 75.56 88 SER A O 1
ATOM 722 N N . GLY A 1 89 ? -9.310 -9.277 4.392 1.00 78.56 89 GLY A N 1
ATOM 723 C CA . GLY A 1 89 ? -8.421 -8.672 5.390 1.00 78.56 89 GLY A CA 1
ATOM 724 C C . GLY A 1 89 ? -8.099 -7.197 5.113 1.00 78.56 89 GLY A C 1
ATOM 725 O O . GLY A 1 89 ? -7.920 -6.434 6.051 1.00 78.56 89 GLY A O 1
ATOM 726 N N . ALA A 1 90 ? -8.068 -6.769 3.844 1.00 81.12 90 ALA A N 1
ATOM 727 C CA . ALA A 1 90 ? -7.894 -5.358 3.487 1.00 81.12 90 ALA A CA 1
ATOM 728 C C . ALA A 1 90 ? -9.105 -4.494 3.870 1.00 81.12 90 ALA A C 1
ATOM 730 O O . ALA A 1 90 ? -8.916 -3.390 4.366 1.00 81.12 90 ALA A O 1
ATOM 731 N N . GLN A 1 91 ? -10.326 -5.007 3.704 1.00 85.25 91 GLN A N 1
ATOM 732 C CA . GLN A 1 91 ? -11.546 -4.305 4.114 1.00 85.25 91 GLN A CA 1
ATOM 733 C C . GLN A 1 91 ? -11.642 -4.184 5.637 1.00 85.25 91 GLN A C 1
ATOM 735 O O . GLN A 1 91 ? -11.990 -3.120 6.130 1.00 85.25 91 GLN A O 1
ATOM 740 N N . ILE A 1 92 ? -11.261 -5.229 6.385 1.00 85.44 92 ILE A N 1
ATOM 741 C CA . ILE A 1 92 ? -11.191 -5.163 7.856 1.00 85.44 92 ILE A CA 1
ATOM 742 C C . ILE A 1 92 ? -10.247 -4.033 8.292 1.00 85.44 92 ILE A C 1
ATOM 744 O O . ILE A 1 92 ? -10.586 -3.260 9.182 1.00 85.44 92 ILE A O 1
ATOM 748 N N . ARG A 1 93 ? -9.074 -3.913 7.653 1.00 90.12 93 ARG A N 1
ATOM 749 C CA . ARG A 1 93 ? -8.112 -2.836 7.947 1.00 90.12 93 ARG A CA 1
ATOM 750 C C . ARG A 1 93 ? -8.655 -1.456 7.609 1.00 90.12 93 ARG A C 1
ATOM 752 O O . ARG A 1 93 ? -8.518 -0.551 8.420 1.00 90.12 93 ARG A O 1
ATOM 759 N N . GLU A 1 94 ? -9.242 -1.311 6.427 1.00 90.81 94 GLU A N 1
ATOM 760 C CA . GLU A 1 94 ? -9.809 -0.050 5.948 1.00 90.81 94 GLU A CA 1
ATOM 761 C C . GLU A 1 94 ? -10.884 0.461 6.909 1.00 90.81 94 GLU A C 1
ATOM 763 O O . GLU A 1 94 ? -10.748 1.555 7.452 1.00 90.81 94 GLU A O 1
ATOM 768 N N . ILE A 1 95 ? -11.875 -0.378 7.217 1.00 88.00 95 ILE A N 1
ATOM 769 C CA . ILE A 1 95 ? -13.003 0.021 8.057 1.00 88.00 95 ILE A CA 1
ATOM 770 C C . ILE A 1 95 ? -12.567 0.268 9.508 1.00 88.00 95 ILE A C 1
ATOM 772 O O . ILE A 1 95 ? -12.970 1.257 10.116 1.00 88.00 95 ILE A O 1
ATOM 776 N N . ALA A 1 96 ? -11.707 -0.588 10.072 1.00 87.81 96 ALA A N 1
ATOM 777 C CA . ALA A 1 96 ? -11.232 -0.398 11.441 1.00 87.81 96 ALA A CA 1
ATOM 778 C C . ALA A 1 96 ? -10.470 0.923 11.615 1.00 87.81 96 ALA A C 1
ATOM 780 O O . ALA A 1 96 ? -10.618 1.578 12.646 1.00 87.81 96 ALA A O 1
ATOM 781 N N . VAL A 1 97 ? -9.670 1.323 10.620 1.00 90.88 97 VAL A N 1
ATOM 782 C CA . VAL A 1 97 ? -8.991 2.626 10.624 1.00 90.88 97 VAL A CA 1
ATOM 783 C C . VAL A 1 97 ? -10.011 3.757 10.514 1.00 90.88 97 VAL A C 1
ATOM 785 O O . VAL A 1 97 ? -9.974 4.662 11.344 1.00 90.88 97 VAL A 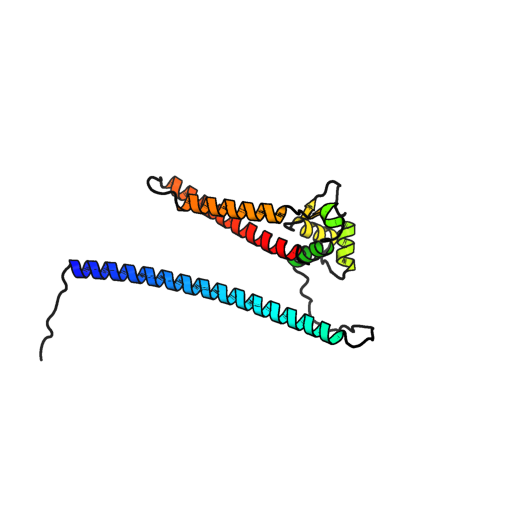O 1
ATOM 788 N N . GLN A 1 98 ? -10.950 3.683 9.567 1.00 89.94 98 GLN A N 1
ATOM 789 C CA . GLN A 1 98 ? -11.991 4.704 9.383 1.00 89.94 98 GLN A CA 1
ATOM 790 C C . GLN A 1 98 ? -12.780 4.976 10.672 1.00 89.94 98 GLN A C 1
ATOM 792 O O . GLN A 1 98 ? -13.075 6.128 10.970 1.00 89.94 98 GLN A O 1
ATOM 797 N N . MET A 1 99 ? -13.044 3.948 11.486 1.00 85.50 99 MET A N 1
ATOM 798 C CA . MET A 1 99 ? -13.765 4.082 12.760 1.00 85.50 99 MET A CA 1
ATOM 799 C C . MET A 1 99 ? -13.053 4.925 13.820 1.00 85.50 99 MET A C 1
ATOM 801 O O . MET A 1 99 ? -13.713 5.456 14.711 1.00 85.50 99 MET A O 1
ATOM 805 N N . ILE A 1 100 ? -11.723 5.028 13.768 1.00 82.94 100 ILE A N 1
ATOM 806 C CA . ILE A 1 100 ? -10.959 5.821 14.741 1.00 82.94 100 ILE A CA 1
ATOM 807 C C . ILE A 1 100 ? -10.425 7.127 14.150 1.00 82.94 100 ILE A C 1
ATOM 809 O O . ILE A 1 100 ? -10.055 8.026 14.908 1.00 82.94 100 ILE A O 1
ATOM 813 N N . VAL A 1 101 ? -10.413 7.273 12.822 1.00 82.50 101 VAL A N 1
ATOM 814 C CA . VAL A 1 101 ? -10.035 8.519 12.139 1.00 82.50 101 VAL A CA 1
ATOM 815 C C . VAL A 1 101 ? -11.032 9.628 12.485 1.00 82.50 101 VAL A C 1
ATOM 817 O O . VAL A 1 101 ? -12.240 9.464 12.360 1.00 82.50 101 VAL A O 1
ATOM 820 N N . GLY A 1 102 ? -10.521 10.783 12.920 1.00 72.94 102 GLY A N 1
ATOM 821 C CA . GLY A 1 102 ? -11.342 11.917 13.368 1.00 72.94 102 GLY A CA 1
ATOM 822 C C . GLY A 1 102 ? -11.772 11.851 14.837 1.00 72.94 102 GLY A C 1
ATOM 823 O O . GLY A 1 102 ? -12.383 12.793 15.333 1.00 72.94 102 GLY A O 1
ATOM 824 N N . THR A 1 103 ? -11.413 10.785 15.557 1.00 75.50 103 THR A N 1
ATOM 825 C CA . THR A 1 103 ? -11.581 10.696 17.015 1.00 75.50 103 THR A CA 1
ATOM 826 C C . THR A 1 103 ? -10.309 11.140 17.744 1.00 75.50 103 THR A C 1
ATOM 828 O O . THR A 1 103 ? -9.218 11.172 17.168 1.00 75.50 103 THR A O 1
ATOM 831 N N . THR A 1 104 ? -10.408 11.416 19.048 1.00 68.88 104 THR A N 1
ATOM 832 C CA . THR A 1 104 ? -9.237 11.689 19.904 1.00 68.88 104 THR A CA 1
ATOM 833 C C . THR A 1 104 ? -8.253 10.513 19.963 1.00 68.88 104 THR A C 1
ATOM 835 O O . THR A 1 104 ? -7.079 10.711 20.272 1.00 68.88 104 THR A O 1
ATOM 838 N N . HIS A 1 105 ? -8.699 9.300 19.628 1.00 72.00 105 HIS A N 1
ATOM 839 C CA . HIS A 1 105 ? -7.882 8.089 19.620 1.00 72.00 105 HIS A CA 1
ATOM 840 C C . HIS A 1 105 ? -6.934 7.983 18.425 1.00 72.00 105 HIS A C 1
ATOM 842 O O . HIS A 1 105 ? -5.929 7.280 18.528 1.00 72.00 105 HIS A O 1
ATOM 848 N N . ALA A 1 106 ? -7.210 8.689 17.319 1.00 71.88 106 ALA A N 1
ATOM 849 C CA . ALA A 1 106 ? -6.393 8.617 16.107 1.00 71.88 106 ALA A CA 1
ATOM 850 C C . ALA A 1 106 ? -4.908 8.894 16.393 1.00 71.88 106 ALA A C 1
ATOM 852 O O . ALA A 1 106 ? -4.047 8.167 15.903 1.00 71.88 106 ALA A O 1
ATOM 853 N N . ASN A 1 107 ? -4.621 9.882 17.248 1.00 73.75 107 ASN A N 1
ATOM 854 C CA . ASN A 1 107 ? -3.254 10.329 17.536 1.00 73.75 107 ASN A CA 1
ATOM 855 C C . ASN A 1 107 ? -2.755 9.915 18.929 1.00 73.75 107 ASN A C 1
ATOM 857 O O . ASN A 1 107 ? -1.552 9.722 19.111 1.00 73.75 107 ASN A O 1
ATOM 861 N N . ASN A 1 108 ? -3.661 9.758 19.901 1.00 76.12 108 ASN A N 1
ATOM 862 C CA . ASN A 1 108 ? -3.301 9.512 21.302 1.00 76.12 108 ASN A CA 1
ATOM 863 C C . ASN A 1 108 ? -3.127 8.031 21.649 1.00 76.12 108 ASN A C 1
ATOM 865 O O . ASN A 1 108 ? -2.600 7.719 22.710 1.00 76.12 108 ASN A O 1
ATOM 869 N N . GLY A 1 109 ? -3.540 7.130 20.758 1.00 84.25 109 GLY A N 1
ATOM 870 C CA . GLY A 1 109 ? -3.515 5.699 21.016 1.00 84.25 109 GLY A CA 1
ATOM 871 C C . GLY A 1 109 ? -4.870 5.155 21.465 1.00 84.25 109 GLY A C 1
ATOM 872 O O . GLY A 1 109 ? -5.663 5.816 22.141 1.00 84.25 109 GLY A O 1
ATOM 873 N N . ILE A 1 110 ? -5.140 3.919 21.056 1.00 87.19 110 ILE A N 1
ATOM 874 C CA . ILE A 1 110 ? -6.271 3.111 21.500 1.00 87.19 110 ILE A CA 1
ATOM 875 C C . ILE A 1 110 ? -5.781 1.712 21.849 1.00 87.19 110 ILE A C 1
ATOM 877 O O . ILE A 1 110 ? -5.034 1.086 21.090 1.00 87.19 110 ILE A O 1
ATOM 881 N N . HIS A 1 111 ? -6.205 1.207 23.006 1.00 89.62 111 HIS A N 1
ATOM 882 C CA . HIS A 1 111 ? -5.907 -0.162 23.394 1.00 89.62 111 HIS A CA 1
ATOM 883 C C . HIS A 1 111 ? -6.609 -1.138 22.442 1.00 89.62 111 HIS A C 1
ATOM 885 O O . HIS A 1 111 ? -7.792 -0.982 22.129 1.00 89.62 111 HIS A O 1
ATOM 891 N N . TYR A 1 112 ? -5.900 -2.177 21.997 1.00 86.88 112 TYR A N 1
ATOM 892 C CA . TYR A 1 112 ? -6.393 -3.068 20.941 1.00 86.88 112 TYR A CA 1
ATOM 893 C C . TYR A 1 112 ? -7.742 -3.729 21.242 1.00 86.88 112 TYR A C 1
ATOM 895 O O . TYR A 1 112 ? -8.508 -3.977 20.316 1.00 86.88 112 TYR A O 1
ATOM 903 N N . ARG A 1 113 ? -8.041 -4.016 22.519 1.00 81.88 113 ARG A N 1
ATOM 904 C CA . ARG A 1 113 ? -9.342 -4.582 22.917 1.00 81.88 113 ARG A CA 1
ATOM 905 C C . ARG A 1 113 ? -10.475 -3.586 22.720 1.00 81.88 113 ARG A C 1
ATOM 907 O O . ARG A 1 113 ? -11.478 -3.944 22.128 1.00 81.88 113 ARG A O 1
ATOM 914 N N . THR A 1 114 ? -10.276 -2.338 23.133 1.00 84.88 114 THR A N 1
ATOM 915 C CA . THR A 1 114 ? -11.262 -1.267 22.957 1.00 84.88 114 THR A CA 1
ATOM 916 C C . THR A 1 114 ? -11.504 -0.990 21.478 1.00 84.88 114 THR A C 1
ATOM 918 O O . THR A 1 114 ? -12.641 -0.820 21.053 1.00 84.88 114 THR A O 1
ATOM 921 N N . TRP A 1 115 ? -10.445 -1.011 20.663 1.00 91.56 115 TRP A N 1
ATOM 922 C CA . TRP A 1 115 ? -10.590 -0.870 19.216 1.00 91.56 115 TRP A CA 1
ATOM 923 C C . TRP A 1 115 ? -11.348 -2.053 18.599 1.00 91.56 115 TRP A C 1
ATOM 925 O O . TRP A 1 115 ? -12.257 -1.859 17.797 1.00 91.56 115 TRP A O 1
ATOM 935 N N . TYR A 1 116 ? -11.024 -3.280 19.006 1.00 85.31 116 TYR A N 1
ATOM 936 C CA . TYR A 1 116 ? -11.744 -4.475 18.571 1.00 85.31 116 TYR A CA 1
ATOM 937 C C . TYR A 1 116 ? -13.236 -4.420 18.945 1.00 85.31 116 TYR A C 1
ATOM 939 O O . TYR A 1 116 ? -14.090 -4.693 18.104 1.00 85.31 116 TYR A O 1
ATOM 947 N N . GLU A 1 117 ? -13.553 -4.021 20.177 1.00 83.81 117 GLU A N 1
ATOM 948 C CA . GLU A 1 117 ? -14.927 -3.857 20.662 1.00 83.81 117 GLU A CA 1
ATOM 949 C C . GLU A 1 117 ? -15.692 -2.795 19.866 1.00 83.81 117 GLU A C 1
ATOM 951 O O . GLU A 1 117 ? -16.846 -3.025 19.514 1.00 83.81 117 GLU A O 1
ATOM 956 N N . LEU A 1 118 ? -15.049 -1.677 19.504 1.00 82.50 118 LEU A N 1
ATOM 957 C CA . LEU A 1 118 ? -15.639 -0.663 18.625 1.00 82.50 118 LEU A CA 1
ATOM 958 C C . LEU A 1 118 ? -15.993 -1.252 17.252 1.00 82.50 118 LEU A C 1
ATOM 960 O O . LEU A 1 118 ? -17.084 -1.014 16.738 1.00 82.50 118 LEU A O 1
ATOM 964 N N . VAL A 1 119 ? -15.092 -2.046 16.670 1.00 82.94 119 VAL A N 1
ATOM 965 C CA . VAL A 1 119 ? -15.285 -2.666 15.351 1.00 82.94 119 VAL A CA 1
ATOM 966 C C . VAL A 1 119 ? -16.445 -3.660 15.368 1.00 82.94 119 VAL A C 1
ATOM 968 O O . VAL A 1 119 ? -17.358 -3.559 14.547 1.00 82.94 119 VAL A O 1
ATOM 971 N N . VAL A 1 120 ? -16.456 -4.582 16.331 1.00 80.94 120 VAL A N 1
ATOM 972 C CA . VAL A 1 120 ? -17.523 -5.589 16.452 1.00 80.94 120 VAL A CA 1
ATOM 973 C C . VAL A 1 120 ? -18.853 -4.953 16.863 1.00 80.94 120 VAL A C 1
ATOM 975 O O . VAL A 1 120 ? -19.899 -5.337 16.343 1.00 80.94 120 VAL A O 1
ATOM 978 N N . GLY A 1 121 ? -18.826 -3.937 17.730 1.00 70.56 121 GLY A N 1
ATOM 979 C CA . GLY A 1 121 ? -20.011 -3.184 18.151 1.00 70.56 121 GLY A CA 1
ATOM 980 C C . GLY A 1 121 ? -20.727 -2.463 17.004 1.00 70.56 121 GLY A C 1
ATOM 981 O O . GLY A 1 121 ? -21.926 -2.222 17.094 1.00 70.56 121 GLY A O 1
ATOM 982 N N . ASN A 1 122 ? -20.026 -2.192 15.900 1.00 71.56 122 ASN A N 1
ATOM 983 C CA . ASN A 1 122 ? -20.584 -1.632 14.664 1.00 71.56 122 ASN A CA 1
ATOM 984 C C . ASN A 1 122 ? -21.002 -2.710 13.639 1.00 71.56 122 ASN A C 1
ATOM 986 O O . ASN A 1 122 ? -21.180 -2.419 12.458 1.00 71.56 122 ASN A O 1
ATOM 990 N N . GLY A 1 123 ? -21.157 -3.966 14.071 1.00 74.69 123 GLY A N 1
ATOM 991 C CA . GLY A 1 123 ? -21.685 -5.054 13.242 1.00 74.69 123 GLY A CA 1
ATOM 992 C C . GLY A 1 123 ? -20.661 -5.725 12.323 1.00 74.69 123 GLY A C 1
ATOM 993 O O . GLY A 1 123 ? -21.050 -6.460 11.415 1.00 74.69 123 GLY A O 1
ATOM 994 N N . ILE A 1 124 ? -19.360 -5.499 12.538 1.00 77.38 124 ILE A N 1
ATOM 995 C CA . ILE A 1 124 ? -18.297 -6.135 11.752 1.00 77.38 124 ILE A CA 1
ATOM 996 C C . ILE A 1 124 ? -17.891 -7.452 12.395 1.00 77.38 124 ILE A C 1
ATOM 998 O O . ILE A 1 124 ? -17.299 -7.490 13.473 1.00 77.38 124 ILE A O 1
ATOM 1002 N N . GLU A 1 125 ? -18.158 -8.544 11.689 1.00 77.25 125 GLU A N 1
ATOM 1003 C CA . GLU A 1 125 ? -17.746 -9.872 12.120 1.00 77.25 125 GLU A CA 1
ATOM 1004 C C . GLU A 1 125 ? -16.302 -10.170 11.689 1.00 77.25 125 GLU A C 1
ATOM 1006 O O . GLU A 1 125 ? -15.930 -10.027 10.522 1.00 77.25 125 GLU A O 1
ATOM 1011 N N . ILE A 1 126 ? -15.481 -10.613 12.643 1.00 77.25 126 ILE A N 1
ATOM 1012 C CA . ILE A 1 126 ? -14.107 -11.061 12.399 1.00 77.25 126 ILE A CA 1
ATOM 1013 C C . ILE A 1 126 ? -14.047 -12.563 12.662 1.00 77.25 126 ILE A C 1
ATOM 1015 O O . ILE A 1 126 ? -14.036 -13.008 13.807 1.00 77.25 126 ILE A O 1
ATOM 1019 N N . SER A 1 127 ? -14.002 -13.351 11.591 1.00 75.62 127 SER A N 1
ATOM 1020 C CA . SER A 1 127 ? -14.000 -14.811 11.681 1.00 75.62 127 SER A CA 1
ATOM 1021 C C . SER A 1 127 ? -12.618 -15.369 12.047 1.00 75.62 127 SER A C 1
ATOM 1023 O O . SER A 1 127 ? -11.586 -14.920 11.541 1.00 75.62 127 SER A O 1
ATOM 1025 N N . GLY A 1 128 ? -12.590 -16.400 12.893 1.00 71.88 128 GLY A N 1
ATOM 1026 C CA . GLY A 1 128 ? -11.374 -17.125 13.267 1.00 71.88 128 GLY A CA 1
ATOM 1027 C C . GLY A 1 128 ? -11.482 -17.782 14.642 1.00 71.88 128 GLY A C 1
ATOM 1028 O O . GLY A 1 128 ? -12.373 -17.463 15.420 1.00 71.88 128 GLY A O 1
ATOM 1029 N N . LYS A 1 129 ? -10.549 -18.693 14.958 1.00 71.88 129 LYS A N 1
ATOM 1030 C CA . LYS A 1 129 ? -10.476 -19.350 16.280 1.00 71.88 129 LYS A CA 1
ATOM 1031 C C . LYS A 1 129 ? -10.239 -18.348 17.418 1.00 71.88 129 LYS A C 1
ATOM 1033 O O . LYS A 1 129 ? -10.717 -18.556 18.525 1.00 71.88 129 LYS A O 1
ATOM 1038 N N . ASP A 1 130 ? -9.489 -17.288 17.126 1.00 79.25 130 ASP A N 1
ATOM 1039 C CA . ASP A 1 130 ? -9.263 -16.144 18.007 1.00 79.25 130 ASP A CA 1
ATOM 1040 C C . ASP A 1 130 ? -9.459 -14.851 17.189 1.00 79.25 130 ASP A C 1
ATOM 1042 O O . ASP A 1 130 ? -8.528 -14.391 16.516 1.00 79.25 130 ASP A O 1
ATOM 1046 N N . PRO A 1 131 ? -10.679 -14.284 17.184 1.00 81.50 131 PRO A N 1
ATOM 1047 C CA . PRO A 1 131 ? -11.003 -13.065 16.444 1.00 81.50 131 PRO A CA 1
ATOM 1048 C C . PRO A 1 131 ? -10.142 -11.857 16.824 1.00 81.50 131 PRO A C 1
ATOM 1050 O O . PRO A 1 131 ? -9.820 -11.034 15.967 1.00 81.50 131 PRO A O 1
ATOM 1053 N N . VAL A 1 132 ? -9.725 -11.760 18.088 1.00 82.31 132 VAL A N 1
ATOM 1054 C CA . VAL A 1 132 ? -8.910 -10.646 18.586 1.00 82.31 132 VAL A CA 1
ATOM 1055 C C . VAL A 1 132 ? -7.485 -10.753 18.043 1.00 82.31 132 VAL A C 1
ATOM 1057 O O . VAL A 1 132 ? -6.917 -9.759 17.583 1.00 82.31 132 VAL A O 1
ATOM 1060 N N . ALA A 1 133 ? -6.913 -11.958 18.013 1.00 79.81 133 ALA A N 1
ATOM 1061 C CA . ALA A 1 133 ? -5.615 -12.194 17.381 1.00 79.81 133 ALA A CA 1
ATOM 1062 C C . ALA A 1 133 ? -5.654 -11.958 15.860 1.00 79.81 133 ALA A C 1
ATOM 1064 O O . ALA A 1 133 ? -4.707 -11.400 15.290 1.00 79.81 133 ALA A O 1
ATOM 1065 N N . VAL A 1 134 ? -6.751 -12.336 15.191 1.00 85.06 134 VAL A N 1
ATOM 1066 C CA . VAL A 1 134 ? -6.965 -12.039 13.764 1.00 85.06 134 VAL A CA 1
ATOM 1067 C C . VAL A 1 134 ? -7.034 -10.531 13.538 1.00 85.06 134 VAL A C 1
ATOM 1069 O O . VAL A 1 134 ? -6.338 -10.021 12.657 1.00 85.06 134 VAL A O 1
ATOM 1072 N N . PHE A 1 135 ? -7.803 -9.812 14.355 1.00 87.44 135 PHE A N 1
ATOM 1073 C CA . PHE A 1 135 ? -7.908 -8.357 14.304 1.00 87.44 135 PHE A CA 1
ATOM 1074 C C . PHE A 1 135 ? -6.542 -7.684 14.458 1.00 87.44 135 PHE A C 1
ATOM 1076 O O . PHE A 1 135 ? -6.137 -6.912 13.591 1.00 87.44 135 PHE A O 1
ATOM 1083 N N . LEU A 1 136 ? -5.781 -8.047 15.493 1.00 86.00 136 LEU A N 1
ATOM 1084 C CA . LEU A 1 136 ? -4.427 -7.538 15.720 1.00 86.00 136 LEU A CA 1
ATOM 1085 C C . LEU A 1 136 ? -3.488 -7.818 14.544 1.00 86.00 136 LEU A C 1
ATOM 1087 O O . LEU A 1 136 ? -2.721 -6.947 14.130 1.00 86.00 136 LEU A O 1
ATOM 1091 N N . THR A 1 137 ? -3.573 -9.019 13.970 1.00 87.44 137 THR A N 1
ATOM 1092 C CA . THR A 1 137 ? -2.804 -9.379 12.774 1.00 87.44 137 THR A CA 1
ATOM 1093 C C . THR A 1 137 ? -3.164 -8.467 11.605 1.00 87.44 137 THR A C 1
ATOM 1095 O O . THR A 1 137 ? -2.269 -8.010 10.894 1.00 87.44 137 THR A O 1
ATOM 1098 N N . GLN A 1 138 ? -4.447 -8.152 11.409 1.00 90.12 138 GLN A N 1
ATOM 1099 C CA . GLN A 1 138 ? -4.855 -7.191 10.386 1.00 90.12 138 GLN A CA 1
ATOM 1100 C C . GLN A 1 138 ? -4.348 -5.784 10.709 1.00 90.12 138 GLN A C 1
ATOM 1102 O O . GLN A 1 138 ? -3.731 -5.173 9.844 1.00 90.12 138 GLN A O 1
ATOM 1107 N N . MET A 1 139 ? -4.501 -5.289 11.938 1.00 92.69 139 MET A N 1
ATOM 1108 C CA . MET A 1 139 ? -4.022 -3.950 12.303 1.00 92.69 139 MET A CA 1
ATOM 1109 C C . MET A 1 139 ? -2.512 -3.809 12.089 1.00 92.69 139 MET A C 1
ATOM 1111 O O . MET A 1 139 ? -2.074 -2.835 11.489 1.00 92.69 139 MET A O 1
ATOM 1115 N N . SER A 1 140 ? -1.719 -4.829 12.431 1.00 87.19 140 SER A N 1
ATOM 1116 C CA . SER A 1 140 ? -0.267 -4.833 12.184 1.00 87.19 140 SER A CA 1
ATOM 1117 C C . SER A 1 140 ? 0.138 -4.817 10.704 1.00 87.19 140 SER A C 1
ATOM 1119 O O . SER A 1 140 ? 1.270 -4.474 10.375 1.00 87.19 140 SER A O 1
ATOM 1121 N N . ARG A 1 141 ? -0.766 -5.222 9.804 1.00 90.00 141 ARG A N 1
ATOM 1122 C CA . ARG A 1 141 ? -0.554 -5.216 8.349 1.00 90.00 141 ARG A CA 1
ATOM 1123 C C . ARG A 1 141 ? -1.062 -3.935 7.697 1.00 90.00 141 ARG A C 1
ATOM 1125 O O . ARG A 1 141 ? -0.878 -3.772 6.491 1.00 90.00 141 ARG A O 1
ATOM 1132 N N . SER A 1 142 ? -1.731 -3.070 8.458 1.00 92.69 142 SER A N 1
ATOM 1133 C CA . SER A 1 142 ? -2.220 -1.800 7.944 1.00 92.69 142 SER A CA 1
ATOM 1134 C C . SER A 1 142 ? -1.038 -0.859 7.732 1.00 92.69 142 SER A C 1
ATOM 1136 O O . SER A 1 142 ? -0.197 -0.734 8.621 1.00 92.69 142 SER A O 1
ATOM 1138 N N . PRO A 1 143 ? -0.956 -0.179 6.578 1.00 92.81 143 PRO A N 1
ATOM 1139 C CA . PRO A 1 143 ? 0.141 0.740 6.297 1.00 92.81 143 PRO A CA 1
ATOM 1140 C C . PRO A 1 143 ? 0.187 1.940 7.252 1.00 92.81 143 PRO A C 1
ATOM 1142 O O . PRO A 1 143 ? 1.255 2.494 7.475 1.00 92.81 143 PRO A O 1
ATOM 1145 N N . VAL A 1 144 ? -0.960 2.331 7.810 1.00 94.25 144 VAL A N 1
ATOM 1146 C CA . VAL A 1 144 ? -1.122 3.562 8.602 1.00 94.25 144 VAL A CA 1
ATOM 1147 C C . VAL A 1 144 ? -1.249 3.307 10.097 1.00 94.25 144 VAL A C 1
ATOM 1149 O O . VAL A 1 144 ? -1.511 4.241 10.841 1.00 94.25 144 VAL A O 1
ATOM 1152 N N . VAL A 1 145 ? -1.110 2.062 10.557 1.00 94.31 145 VAL A N 1
ATOM 1153 C CA . VAL A 1 145 ? -1.258 1.726 11.978 1.00 94.31 145 VAL A CA 1
ATOM 1154 C C . VAL A 1 145 ? 0.103 1.421 12.570 1.00 94.31 145 VAL A C 1
ATOM 1156 O O . VAL A 1 145 ? 0.825 0.543 12.099 1.00 94.31 145 VAL A O 1
ATOM 1159 N N . VAL A 1 146 ? 0.436 2.127 13.643 1.00 92.81 146 VAL A N 1
ATOM 1160 C CA . VAL A 1 146 ? 1.686 1.956 14.385 1.00 92.81 146 VAL A CA 1
ATOM 1161 C C . VAL A 1 146 ? 1.392 1.736 15.862 1.00 92.81 146 VAL A C 1
ATOM 1163 O O . VAL A 1 146 ? 0.314 2.066 16.354 1.00 92.81 146 VAL A O 1
ATOM 1166 N N . ARG A 1 147 ? 2.350 1.155 16.588 1.00 90.12 147 ARG A N 1
ATOM 1167 C CA . ARG A 1 147 ? 2.252 1.059 18.049 1.00 90.12 147 ARG A CA 1
ATOM 1168 C C . ARG A 1 147 ? 2.335 2.456 18.663 1.00 90.12 147 ARG A C 1
ATOM 1170 O O . ARG A 1 147 ? 3.124 3.284 18.206 1.00 90.12 147 ARG A O 1
ATOM 1177 N N . ALA A 1 148 ? 1.518 2.699 19.677 1.00 89.62 148 ALA A N 1
ATOM 1178 C CA . ALA A 1 148 ? 1.631 3.882 20.517 1.00 89.62 148 ALA A CA 1
ATOM 1179 C C . ALA A 1 148 ? 2.667 3.645 21.633 1.00 89.62 148 ALA A C 1
ATOM 1181 O O . ALA A 1 148 ? 3.393 2.648 21.624 1.00 89.62 148 ALA A O 1
ATOM 1182 N N . GLU A 1 149 ? 2.772 4.590 22.566 1.00 85.50 149 GLU A N 1
ATOM 1183 C CA . GLU A 1 149 ? 3.775 4.549 23.636 1.00 85.50 149 GLU A CA 1
ATOM 1184 C C . GLU A 1 149 ? 3.500 3.434 24.649 1.00 85.50 149 GLU A C 1
ATOM 1186 O O . GLU A 1 149 ? 4.435 2.788 25.125 1.00 85.50 149 GLU A O 1
ATOM 1191 N N . GLN A 1 150 ? 2.225 3.177 24.957 1.00 81.44 150 GLN A N 1
ATOM 1192 C CA . GLN A 1 150 ? 1.851 2.178 25.950 1.00 81.44 150 GLN A CA 1
ATOM 1193 C C . GLN A 1 150 ? 1.732 0.771 25.342 1.00 81.44 150 GLN A C 1
ATOM 1195 O O . GLN A 1 150 ? 1.292 0.598 24.198 1.00 81.44 150 GLN A O 1
ATOM 1200 N N . PRO A 1 151 ? 2.077 -0.280 26.109 1.00 80.94 151 PRO A N 1
ATOM 1201 C CA . PRO A 1 151 ? 1.886 -1.657 25.677 1.00 80.94 151 PRO A CA 1
ATOM 1202 C C . PRO A 1 151 ? 0.431 -1.952 25.292 1.00 80.94 151 PRO A C 1
ATOM 1204 O O . PRO A 1 151 ? -0.494 -1.730 26.065 1.00 80.94 151 PRO A O 1
ATOM 1207 N N . GLY A 1 152 ? 0.237 -2.517 24.100 1.00 82.12 152 GLY A N 1
ATOM 1208 C CA . GLY A 1 152 ? -1.093 -2.886 23.605 1.00 82.12 152 GLY A CA 1
ATOM 1209 C C . GLY A 1 152 ? -1.884 -1.733 22.984 1.00 82.12 152 GLY A C 1
ATOM 1210 O O . GLY A 1 152 ? -2.997 -1.968 22.511 1.00 82.12 152 GLY A O 1
ATOM 1211 N N . GLU A 1 153 ? -1.321 -0.527 22.927 1.00 87.88 153 GLU A N 1
ATOM 1212 C CA . GLU A 1 153 ? -1.939 0.610 22.255 1.00 87.88 153 GLU A CA 1
ATOM 1213 C C . GLU A 1 153 ? -1.410 0.811 20.834 1.00 87.88 153 GLU A C 1
ATOM 1215 O O . GLU A 1 153 ? -0.239 0.570 20.520 1.00 87.88 153 GLU A O 1
ATOM 1220 N N . TYR A 1 154 ? -2.304 1.273 19.965 1.00 90.44 154 TYR A N 1
ATOM 1221 C CA . TYR A 1 154 ? -2.035 1.550 18.561 1.00 90.44 154 TYR A CA 1
ATOM 1222 C C . TYR A 1 154 ? -2.598 2.911 18.179 1.00 90.44 154 TYR A C 1
ATOM 1224 O O . TYR A 1 154 ? -3.604 3.341 18.735 1.00 90.44 154 TYR A O 1
ATOM 1232 N N . LYS A 1 155 ? -1.963 3.575 17.220 1.00 91.31 155 LYS A N 1
ATOM 1233 C CA . LYS A 1 155 ? -2.385 4.876 16.699 1.00 91.31 155 LYS A CA 1
ATOM 1234 C C . LYS A 1 155 ? -2.239 4.935 15.184 1.00 91.31 155 LYS A C 1
ATOM 1236 O O . LYS A 1 155 ? -1.596 4.069 14.580 1.00 91.31 155 LYS A O 1
ATOM 1241 N N . ILE A 1 156 ? -2.827 5.965 14.592 1.00 91.88 156 ILE A N 1
ATOM 1242 C CA . ILE A 1 156 ? -2.664 6.284 13.181 1.00 91.88 156 ILE A CA 1
ATOM 1243 C C . ILE A 1 156 ? -1.349 7.045 12.985 1.00 91.88 156 ILE A C 1
ATOM 1245 O O . ILE A 1 156 ? -1.025 7.966 13.731 1.00 91.88 156 ILE A O 1
ATOM 1249 N N . ASP A 1 157 ? -0.577 6.633 11.986 1.00 90.81 157 ASP A N 1
ATOM 1250 C CA . ASP A 1 157 ? 0.605 7.345 11.512 1.00 90.81 157 ASP A CA 1
ATOM 1251 C C . ASP A 1 157 ? 0.196 8.411 10.489 1.00 90.81 157 ASP A C 1
ATOM 1253 O O . ASP A 1 157 ? 0.053 8.141 9.293 1.00 90.81 157 ASP A O 1
ATOM 1257 N N . ASP A 1 158 ? 0.011 9.634 10.976 1.00 83.25 158 ASP A N 1
ATOM 1258 C CA . ASP A 1 158 ? -0.315 10.823 10.186 1.00 83.25 158 ASP A CA 1
ATOM 1259 C C . ASP A 1 158 ? 0.789 11.206 9.183 1.00 83.25 158 ASP A C 1
ATOM 1261 O O . ASP A 1 158 ? 0.520 11.800 8.136 1.00 83.25 158 ASP A O 1
ATOM 1265 N N . SER A 1 159 ? 2.032 10.800 9.448 1.00 88.06 159 SER A N 1
ATOM 1266 C CA . SER A 1 159 ? 3.179 11.059 8.580 1.00 88.06 159 SER A CA 1
ATOM 1267 C C . SER A 1 159 ? 3.287 10.088 7.400 1.00 88.06 159 SER A C 1
ATOM 1269 O O . SER A 1 159 ? 4.017 10.370 6.444 1.00 88.06 159 SER A O 1
ATOM 1271 N N . PHE A 1 160 ? 2.579 8.950 7.439 1.00 89.44 160 PHE A N 1
ATOM 1272 C CA . PHE A 1 160 ? 2.744 7.852 6.480 1.00 89.44 160 PHE A CA 1
ATOM 1273 C C . PHE A 1 160 ? 2.601 8.313 5.027 1.00 89.44 160 PHE A C 1
ATOM 1275 O O . PHE A 1 160 ? 3.463 8.021 4.195 1.00 89.44 160 PHE A O 1
ATOM 1282 N N . LEU A 1 161 ? 1.530 9.057 4.724 1.00 87.88 161 LEU A N 1
ATOM 1283 C CA . LEU A 1 161 ? 1.229 9.507 3.362 1.00 87.88 161 LEU A CA 1
ATOM 1284 C C . LEU A 1 161 ? 2.368 10.355 2.789 1.00 87.88 161 LEU A C 1
ATOM 1286 O O . LEU A 1 161 ? 2.808 10.115 1.665 1.00 87.88 161 LEU A O 1
ATOM 1290 N N . ASN A 1 162 ? 2.882 11.295 3.585 1.00 87.38 162 ASN A N 1
ATOM 1291 C CA . ASN A 1 162 ? 3.967 12.183 3.177 1.00 87.38 162 ASN A CA 1
ATOM 1292 C C . ASN A 1 162 ? 5.279 11.411 2.989 1.00 87.38 162 ASN A C 1
ATOM 1294 O O . ASN A 1 162 ? 5.947 11.578 1.970 1.00 87.38 162 ASN A O 1
ATOM 1298 N N . ARG A 1 163 ? 5.624 10.517 3.928 1.00 94.19 163 ARG A N 1
ATOM 1299 C CA . ARG A 1 163 ? 6.845 9.696 3.838 1.00 94.19 163 ARG A CA 1
ATOM 1300 C C . ARG A 1 163 ? 6.840 8.796 2.603 1.00 94.19 163 ARG A C 1
ATOM 1302 O O . ARG A 1 163 ? 7.841 8.712 1.900 1.00 94.19 163 ARG A O 1
ATOM 1309 N N . VAL A 1 164 ? 5.712 8.155 2.311 1.00 89.88 164 VAL A N 1
ATOM 1310 C CA . VAL A 1 164 ? 5.575 7.241 1.168 1.00 89.88 164 VAL A CA 1
ATOM 1311 C C . VAL A 1 164 ? 5.569 7.989 -0.157 1.00 89.88 164 VAL A C 1
ATOM 1313 O O . VAL A 1 164 ? 6.178 7.519 -1.116 1.00 89.88 164 VAL A O 1
ATOM 1316 N N . ALA A 1 165 ? 4.913 9.150 -0.223 1.00 87.12 165 ALA A N 1
ATOM 1317 C CA . ALA A 1 165 ? 4.960 10.001 -1.407 1.00 87.12 165 ALA A CA 1
ATOM 1318 C C . ALA A 1 165 ? 6.401 10.436 -1.719 1.00 87.12 165 ALA A C 1
ATOM 1320 O O . ALA A 1 165 ? 6.826 10.338 -2.871 1.00 87.12 165 ALA A O 1
ATOM 1321 N N . GLN A 1 166 ? 7.166 10.829 -0.694 1.00 93.12 166 GLN A N 1
ATOM 1322 C CA . GLN A 1 166 ? 8.578 11.177 -0.849 1.00 93.12 166 GLN A CA 1
ATOM 1323 C C . GLN A 1 166 ? 9.416 9.976 -1.310 1.00 93.12 166 GLN A C 1
ATOM 1325 O O . GLN A 1 166 ? 10.161 10.090 -2.278 1.00 93.12 166 GLN A O 1
ATOM 1330 N N . GLU A 1 167 ? 9.244 8.800 -0.697 1.00 94.00 167 GLU A N 1
ATOM 1331 C CA . GLU A 1 167 ? 9.993 7.594 -1.082 1.00 94.00 167 GLU A CA 1
ATOM 1332 C C . GLU A 1 167 ? 9.690 7.167 -2.532 1.00 94.00 167 GLU A C 1
ATOM 1334 O O . GLU A 1 167 ? 10.586 6.734 -3.254 1.00 94.00 167 GLU A O 1
ATOM 1339 N N . ILE A 1 168 ? 8.445 7.322 -3.003 1.00 92.44 168 ILE A N 1
ATOM 1340 C CA . ILE A 1 168 ? 8.096 7.076 -4.412 1.00 92.44 168 ILE A CA 1
ATOM 1341 C C . ILE A 1 168 ? 8.847 8.042 -5.339 1.00 92.44 168 ILE A C 1
ATOM 1343 O O . ILE A 1 168 ? 9.410 7.588 -6.334 1.00 92.44 168 ILE A O 1
ATOM 1347 N N . GLN A 1 169 ? 8.899 9.336 -5.008 1.00 94.75 169 GLN A N 1
ATOM 1348 C CA . GLN A 1 169 ? 9.643 10.328 -5.795 1.00 94.75 169 GLN A CA 1
ATOM 1349 C C . GLN A 1 169 ? 11.148 10.037 -5.822 1.00 94.75 169 GLN A C 1
ATOM 1351 O O . GLN A 1 169 ? 11.795 10.210 -6.854 1.00 94.75 169 GLN A O 1
ATOM 1356 N N . ASP A 1 170 ? 11.715 9.587 -4.705 1.00 96.38 170 ASP A N 1
ATOM 1357 C CA . ASP A 1 170 ? 13.130 9.220 -4.607 1.00 96.38 170 ASP A CA 1
ATOM 1358 C C . ASP A 1 170 ? 13.441 7.991 -5.469 1.00 96.38 170 ASP A C 1
ATOM 1360 O O . ASP A 1 170 ? 14.446 7.958 -6.178 1.00 96.38 170 ASP A O 1
ATOM 1364 N N . LEU A 1 171 ? 12.549 6.997 -5.466 1.00 94.25 171 LEU A N 1
ATOM 1365 C CA . LEU A 1 171 ? 12.671 5.812 -6.314 1.00 94.25 171 LEU A CA 1
ATOM 1366 C C . LEU A 1 171 ? 12.529 6.141 -7.801 1.00 94.25 171 LEU A C 1
ATOM 1368 O O . LEU A 1 171 ? 13.227 5.532 -8.607 1.00 94.25 171 LEU A O 1
ATOM 1372 N N . ASP A 1 172 ? 11.649 7.075 -8.165 1.00 94.56 172 ASP A N 1
ATOM 1373 C CA . ASP A 1 172 ? 11.519 7.546 -9.547 1.00 94.56 172 ASP A CA 1
ATOM 1374 C C . ASP A 1 172 ? 12.813 8.225 -10.016 1.00 94.56 172 ASP A C 1
ATOM 1376 O O . ASP A 1 172 ? 13.349 7.846 -11.058 1.00 94.56 172 ASP A O 1
ATOM 1380 N N . ARG A 1 173 ? 13.394 9.115 -9.197 1.00 96.44 173 ARG A N 1
ATOM 1381 C CA . ARG A 1 173 ? 14.705 9.730 -9.480 1.00 96.44 173 ARG A CA 1
ATOM 1382 C C . ARG A 1 173 ? 15.815 8.693 -9.634 1.00 96.44 173 ARG A C 1
ATOM 1384 O O . ARG A 1 173 ? 16.556 8.741 -10.609 1.00 96.44 173 ARG A O 1
ATOM 1391 N N . LEU A 1 174 ? 15.888 7.719 -8.726 1.00 93.00 174 LEU A N 1
ATOM 1392 C CA . LEU A 1 174 ? 16.875 6.640 -8.799 1.00 93.00 174 LEU A CA 1
ATOM 1393 C C . LEU A 1 174 ? 16.730 5.809 -10.083 1.00 93.00 174 LEU A C 1
ATOM 1395 O O . LEU A 1 174 ? 17.726 5.433 -10.695 1.00 93.00 174 LEU A O 1
ATOM 1399 N N . ILE A 1 175 ? 15.498 5.484 -10.487 1.00 93.19 175 ILE A N 1
ATOM 1400 C CA . ILE A 1 175 ? 15.247 4.737 -11.727 1.00 93.19 175 ILE A CA 1
ATOM 1401 C C . ILE A 1 175 ? 15.724 5.548 -12.935 1.00 93.19 175 ILE A C 1
ATOM 1403 O O . ILE A 1 175 ? 16.394 4.979 -13.796 1.00 93.19 175 ILE A O 1
ATOM 1407 N N . ASP A 1 176 ? 15.421 6.845 -12.978 1.00 93.19 176 ASP A N 1
ATOM 1408 C CA . ASP A 1 176 ? 15.834 7.729 -14.069 1.00 93.19 176 ASP A CA 1
ATOM 1409 C C . ASP A 1 176 ? 17.363 7.883 -14.134 1.00 93.19 176 ASP A C 1
ATOM 1411 O O . ASP A 1 176 ? 17.939 7.781 -15.216 1.00 93.19 176 ASP A O 1
ATOM 1415 N N . GLU A 1 177 ? 18.038 8.058 -12.994 1.00 92.12 177 GLU A N 1
ATOM 1416 C CA . GLU A 1 177 ? 19.506 8.120 -12.904 1.00 92.12 177 GLU A CA 1
ATOM 1417 C C . GLU A 1 177 ? 20.164 6.828 -13.410 1.00 92.12 177 GLU A C 1
ATOM 1419 O O . GLU A 1 177 ? 21.105 6.864 -14.210 1.00 92.12 177 GLU A O 1
ATOM 1424 N N . LEU A 1 178 ? 19.645 5.671 -12.986 1.00 89.62 178 LEU A N 1
ATOM 1425 C CA . LEU A 1 178 ? 20.151 4.367 -13.415 1.00 89.62 178 LEU A CA 1
ATOM 1426 C C . LEU A 1 178 ? 19.905 4.118 -14.910 1.00 89.62 178 LEU A C 1
ATOM 1428 O O . LEU A 1 178 ? 20.784 3.562 -15.571 1.00 89.62 178 LEU A O 1
ATOM 1432 N N . ASP A 1 179 ? 18.759 4.545 -15.449 1.00 87.25 179 ASP A N 1
ATOM 1433 C CA . ASP A 1 179 ? 18.419 4.406 -16.872 1.00 87.25 179 ASP A CA 1
ATOM 1434 C C . ASP A 1 179 ? 19.213 5.395 -17.766 1.00 87.25 179 ASP A C 1
ATOM 1436 O O . ASP A 1 179 ? 19.468 5.084 -18.931 1.00 87.25 179 ASP A O 1
ATOM 1440 N N . GLN A 1 180 ? 19.635 6.560 -17.251 1.00 85.31 180 GLN A N 1
ATOM 1441 C CA . GLN A 1 180 ? 20.426 7.570 -17.987 1.00 85.31 180 GLN A CA 1
ATOM 1442 C C . GLN A 1 180 ? 21.940 7.325 -17.964 1.00 85.31 180 GLN A C 1
ATOM 1444 O O . GLN A 1 180 ? 22.676 7.891 -18.776 1.00 85.31 180 GLN A O 1
ATOM 1449 N N . SER A 1 181 ? 22.425 6.503 -17.037 1.00 76.56 181 SER A N 1
ATOM 1450 C CA . SER A 1 181 ? 23.847 6.195 -16.927 1.00 76.56 181 SER A CA 1
ATOM 1451 C C . SER A 1 181 ? 24.326 5.292 -18.076 1.00 76.56 181 SER A C 1
ATOM 1453 O O . SER A 1 181 ? 24.209 4.076 -17.975 1.00 76.56 181 SER A O 1
ATOM 1455 N N . ASP A 1 182 ? 24.897 5.852 -19.159 1.00 67.38 182 ASP A N 1
ATOM 1456 C CA . ASP A 1 182 ? 25.660 5.048 -20.133 1.00 67.38 182 ASP A CA 1
ATOM 1457 C C . ASP A 1 182 ? 26.713 5.799 -20.968 1.00 67.38 182 ASP A C 1
ATOM 1459 O O . ASP A 1 182 ? 26.417 6.801 -21.619 1.00 67.38 182 ASP A O 1
ATOM 1463 N N . SER A 1 183 ? 27.932 5.223 -20.991 1.00 58.72 183 SER A N 1
ATOM 1464 C CA . SER A 1 183 ? 28.860 5.165 -22.147 1.00 58.72 183 SER A CA 1
ATOM 1465 C C . SER A 1 183 ? 30.068 4.212 -21.941 1.00 58.72 183 SER A C 1
ATOM 1467 O O . SER A 1 183 ? 30.586 3.709 -22.930 1.00 58.72 183 SER A O 1
ATOM 1469 N N . GLU A 1 184 ? 30.490 3.878 -20.707 1.00 73.12 184 GLU A N 1
ATOM 1470 C CA . GLU A 1 184 ? 31.713 3.060 -20.447 1.00 73.12 184 GLU A CA 1
ATOM 1471 C C . GLU A 1 184 ? 31.530 1.915 -19.416 1.00 73.12 184 GLU A C 1
ATOM 1473 O O . GLU A 1 184 ? 32.443 1.552 -18.679 1.00 73.12 184 GLU A O 1
ATOM 1478 N N . ALA A 1 185 ? 30.332 1.335 -19.323 1.00 79.88 185 ALA A N 1
ATOM 1479 C CA . ALA A 1 185 ? 30.005 0.329 -18.308 1.00 79.88 185 ALA A CA 1
ATOM 1480 C C . ALA A 1 185 ? 30.509 -1.094 -18.630 1.00 79.88 185 ALA A C 1
ATOM 1482 O O . ALA A 1 185 ? 30.279 -1.604 -19.728 1.00 79.88 185 ALA A O 1
ATOM 1483 N N . THR A 1 186 ? 31.075 -1.797 -17.645 1.00 88.25 186 THR A N 1
ATOM 1484 C CA . THR A 1 186 ? 31.363 -3.244 -17.738 1.00 88.25 186 THR A CA 1
ATOM 1485 C C . THR A 1 186 ? 30.068 -4.071 -17.695 1.00 88.25 186 THR A C 1
ATOM 1487 O O . THR A 1 186 ? 29.077 -3.654 -17.097 1.00 88.25 186 THR A O 1
ATOM 1490 N N . ILE A 1 187 ? 30.076 -5.289 -18.255 1.00 86.56 187 ILE A N 1
ATOM 1491 C CA . ILE A 1 187 ? 28.941 -6.238 -18.211 1.00 86.56 187 ILE A CA 1
ATOM 1492 C C . ILE A 1 187 ? 28.404 -6.430 -16.781 1.00 86.56 187 ILE A C 1
ATOM 14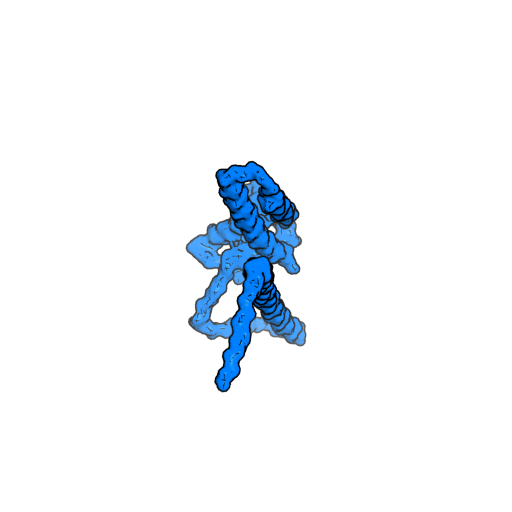94 O O . ILE A 1 187 ? 27.197 -6.349 -16.567 1.00 86.56 187 ILE A O 1
ATOM 1498 N N . GLU A 1 188 ? 29.287 -6.606 -15.795 1.00 88.75 188 GLU A N 1
ATOM 1499 C CA . GLU A 1 188 ? 28.902 -6.759 -14.384 1.00 88.75 188 GLU A CA 1
ATOM 1500 C C . GLU A 1 188 ? 28.154 -5.527 -13.845 1.00 88.75 188 GLU A C 1
ATOM 1502 O O . GLU A 1 188 ? 27.126 -5.655 -13.181 1.00 88.75 188 GLU A O 1
ATOM 1507 N N . GLN A 1 189 ? 28.608 -4.320 -14.193 1.00 88.44 189 GLN A N 1
ATOM 1508 C CA . GLN A 1 189 ? 27.949 -3.073 -13.792 1.00 88.44 189 GLN A CA 1
ATOM 1509 C C . GLN A 1 189 ? 26.563 -2.947 -14.441 1.00 88.44 189 GLN A C 1
ATOM 1511 O O . GLN A 1 189 ? 25.617 -2.500 -13.794 1.00 88.44 189 GLN A O 1
ATOM 1516 N N . ILE A 1 190 ? 26.413 -3.385 -15.695 1.00 88.00 190 ILE A N 1
ATOM 1517 C CA . ILE A 1 190 ? 25.120 -3.412 -16.395 1.00 88.00 190 ILE A CA 1
ATOM 1518 C C . ILE A 1 190 ? 24.145 -4.376 -15.699 1.00 88.00 190 ILE A C 1
ATOM 1520 O O . ILE A 1 190 ? 22.970 -4.045 -15.515 1.00 88.00 190 ILE A O 1
ATOM 1524 N N . GLU A 1 191 ? 24.599 -5.564 -15.293 1.00 89.56 191 GLU A N 1
ATOM 1525 C CA . GLU A 1 191 ? 23.765 -6.537 -14.575 1.00 89.56 191 GLU A CA 1
ATOM 1526 C C . GLU A 1 191 ? 23.346 -6.035 -13.189 1.00 89.56 191 GLU A C 1
ATOM 1528 O O . GLU A 1 191 ? 22.160 -6.107 -12.843 1.00 89.56 191 GLU A O 1
ATOM 1533 N N . GLN A 1 192 ? 24.280 -5.456 -12.430 1.00 90.25 192 GLN A N 1
ATOM 1534 C CA . GLN A 1 192 ? 23.998 -4.845 -11.130 1.00 90.25 192 GLN A CA 1
ATOM 1535 C C . GLN A 1 192 ? 22.957 -3.722 -11.250 1.00 90.25 192 GLN A C 1
ATOM 1537 O O . GLN A 1 192 ? 21.968 -3.731 -10.511 1.00 90.25 192 GLN A O 1
ATOM 1542 N N . ARG A 1 193 ? 23.096 -2.815 -12.229 1.00 89.88 193 ARG A N 1
ATOM 1543 C CA . ARG A 1 193 ? 22.103 -1.754 -12.488 1.00 89.88 193 ARG A CA 1
ATOM 1544 C C . ARG A 1 193 ? 20.730 -2.323 -12.814 1.00 89.88 193 ARG A C 1
ATOM 1546 O O . ARG A 1 193 ? 19.733 -1.904 -12.232 1.00 89.88 193 ARG A O 1
ATOM 1553 N N . ARG A 1 194 ? 20.648 -3.323 -13.698 1.00 89.62 194 ARG A N 1
ATOM 1554 C CA . ARG A 1 194 ? 19.368 -3.976 -14.036 1.00 89.62 194 ARG A CA 1
ATOM 1555 C C . ARG A 1 194 ? 18.690 -4.563 -12.804 1.00 89.62 194 ARG A C 1
ATOM 1557 O O . ARG A 1 194 ? 17.469 -4.453 -12.665 1.00 89.62 194 ARG A O 1
ATOM 1564 N N . GLN A 1 195 ? 19.465 -5.173 -11.911 1.00 93.00 195 GLN A N 1
ATOM 1565 C CA . GLN A 1 195 ? 18.947 -5.714 -10.662 1.00 93.00 195 GLN A CA 1
ATOM 1566 C C . GLN A 1 195 ? 18.469 -4.603 -9.715 1.00 93.00 195 GLN A C 1
ATOM 1568 O O . GLN A 1 195 ? 17.377 -4.726 -9.156 1.00 93.00 195 GLN A O 1
ATOM 1573 N N . GLN A 1 196 ? 19.216 -3.503 -9.588 1.00 92.69 196 GLN A N 1
ATOM 1574 C CA . GLN A 1 196 ? 18.813 -2.334 -8.798 1.00 92.69 196 GLN A CA 1
ATOM 1575 C C . GLN A 1 196 ? 17.520 -1.706 -9.332 1.00 92.69 196 GLN A C 1
ATOM 1577 O O . GLN A 1 196 ? 16.566 -1.544 -8.574 1.00 92.69 196 GLN A O 1
ATOM 1582 N N . VAL A 1 197 ? 17.416 -1.466 -10.643 1.00 92.12 197 VAL A N 1
ATOM 1583 C CA . VAL A 1 197 ? 16.189 -0.954 -11.282 1.00 92.12 197 VAL A CA 1
ATOM 1584 C C . VAL A 1 197 ? 15.009 -1.898 -11.039 1.00 92.12 197 VAL A C 1
ATOM 1586 O O . VAL A 1 197 ? 13.897 -1.461 -10.730 1.00 92.12 197 VAL A O 1
ATOM 1589 N N . LYS A 1 198 ? 15.224 -3.216 -11.136 1.00 92.94 198 LYS A N 1
ATOM 1590 C CA . LYS A 1 198 ? 14.186 -4.217 -10.850 1.00 92.94 198 LYS A CA 1
ATOM 1591 C C . LYS A 1 198 ? 13.704 -4.133 -9.398 1.00 92.94 198 LYS A C 1
ATOM 1593 O O . LYS A 1 198 ? 12.491 -4.184 -9.170 1.00 92.94 198 LYS A O 1
ATOM 1598 N N . GLN A 1 199 ? 14.619 -4.001 -8.439 1.00 94.06 199 GLN A N 1
ATOM 1599 C CA . GLN A 1 199 ? 14.301 -3.859 -7.016 1.00 94.06 199 GLN A CA 1
ATOM 1600 C C . GLN A 1 199 ? 13.584 -2.535 -6.725 1.00 94.06 199 GLN A C 1
ATOM 1602 O O . GLN A 1 199 ? 12.519 -2.558 -6.105 1.00 94.06 199 GLN A O 1
ATOM 1607 N N . ALA A 1 200 ? 14.083 -1.414 -7.252 1.00 91.31 200 ALA A N 1
ATOM 1608 C CA . ALA A 1 200 ? 13.474 -0.092 -7.107 1.00 91.31 200 ALA A CA 1
ATOM 1609 C C . ALA A 1 200 ? 12.035 -0.072 -7.649 1.00 91.31 200 ALA A C 1
ATOM 1611 O O . ALA A 1 200 ? 11.099 0.304 -6.942 1.00 91.31 200 ALA A O 1
ATOM 1612 N N . ARG A 1 201 ? 11.811 -0.612 -8.856 1.00 91.94 201 ARG A N 1
ATOM 1613 C CA . ARG A 1 201 ? 10.464 -0.740 -9.447 1.00 91.94 201 ARG A CA 1
ATOM 1614 C C . ARG A 1 201 ? 9.541 -1.641 -8.622 1.00 91.94 201 ARG A C 1
ATOM 1616 O O . ARG A 1 201 ? 8.340 -1.382 -8.537 1.00 91.94 201 ARG A O 1
ATOM 1623 N N . ALA A 1 202 ? 10.059 -2.720 -8.033 1.00 92.44 202 ALA A N 1
ATOM 1624 C CA . ALA A 1 202 ? 9.270 -3.592 -7.163 1.00 92.44 202 ALA A CA 1
ATOM 1625 C C . ALA A 1 202 ? 8.869 -2.887 -5.858 1.00 92.44 202 ALA A C 1
ATOM 1627 O O . ALA A 1 202 ? 7.696 -2.952 -5.479 1.00 92.44 202 ALA A O 1
ATOM 1628 N N . ARG A 1 203 ? 9.806 -2.173 -5.222 1.00 94.62 203 ARG A N 1
ATOM 1629 C CA . ARG A 1 203 ? 9.556 -1.368 -4.021 1.00 94.62 203 ARG A CA 1
ATOM 1630 C C . ARG A 1 203 ? 8.527 -0.277 -4.294 1.00 94.62 203 ARG A C 1
ATOM 1632 O O . ARG A 1 203 ? 7.522 -0.226 -3.590 1.00 94.62 203 ARG A O 1
ATOM 1639 N N . ARG A 1 204 ? 8.704 0.488 -5.374 1.00 93.75 204 ARG A N 1
ATOM 1640 C CA . ARG A 1 204 ? 7.776 1.538 -5.818 1.00 93.75 204 ARG A CA 1
ATOM 1641 C C . ARG A 1 204 ? 6.347 1.014 -5.971 1.00 93.75 204 ARG A C 1
ATOM 1643 O O . ARG A 1 204 ? 5.429 1.551 -5.367 1.00 93.75 204 ARG A O 1
ATOM 1650 N N . ARG A 1 205 ? 6.153 -0.108 -6.678 1.00 92.75 205 ARG A N 1
ATOM 1651 C CA . ARG A 1 205 ? 4.826 -0.751 -6.809 1.00 92.75 205 ARG A CA 1
ATOM 1652 C C . ARG A 1 205 ? 4.249 -1.241 -5.482 1.00 92.75 205 ARG A C 1
ATOM 1654 O O . ARG A 1 205 ? 3.034 -1.340 -5.329 1.00 92.75 205 ARG A O 1
ATOM 1661 N N . SER A 1 206 ? 5.097 -1.643 -4.539 1.00 90.69 206 SER A N 1
ATOM 1662 C CA . SER A 1 206 ? 4.635 -2.009 -3.200 1.00 90.69 206 SER A CA 1
ATOM 1663 C C . SER A 1 206 ? 4.121 -0.785 -2.450 1.00 90.69 206 SER A C 1
ATOM 1665 O O . SER A 1 206 ? 3.025 -0.841 -1.903 1.00 90.69 206 SER A O 1
ATOM 1667 N N . LEU A 1 207 ? 4.872 0.315 -2.492 1.00 87.56 207 LEU A N 1
ATOM 1668 C CA . LEU A 1 207 ? 4.502 1.585 -1.876 1.00 87.56 207 LEU A CA 1
ATOM 1669 C C . LEU A 1 207 ? 3.233 2.175 -2.485 1.00 87.56 207 LEU A C 1
ATOM 1671 O O . LEU A 1 207 ? 2.364 2.598 -1.739 1.00 87.56 207 LEU A O 1
ATOM 1675 N N . GLU A 1 208 ? 3.059 2.118 -3.807 1.00 89.12 208 GLU A N 1
ATOM 1676 C CA . GLU A 1 208 ? 1.823 2.560 -4.470 1.00 89.12 208 GLU A CA 1
ATOM 1677 C C . GLU A 1 208 ? 0.591 1.791 -3.973 1.00 89.12 208 GLU A C 1
ATOM 1679 O O . GLU A 1 208 ? -0.474 2.374 -3.778 1.00 89.12 208 GLU A O 1
ATOM 1684 N N . ARG A 1 209 ? 0.724 0.477 -3.740 1.00 88.56 209 ARG A N 1
ATOM 1685 C CA . ARG A 1 209 ? -0.368 -0.337 -3.184 1.00 88.56 209 ARG A CA 1
ATOM 1686 C C . ARG A 1 209 ? -0.670 0.045 -1.738 1.00 88.56 209 ARG A C 1
ATOM 1688 O O . ARG A 1 209 ? -1.840 0.205 -1.401 1.00 88.56 209 ARG A O 1
ATOM 1695 N N . SER A 1 210 ? 0.365 0.219 -0.918 1.00 86.50 210 SER A N 1
ATOM 1696 C CA . SER A 1 210 ? 0.224 0.671 0.469 1.00 86.50 210 SER A CA 1
ATOM 1697 C C . SER A 1 210 ? -0.372 2.078 0.558 1.00 86.50 210 SER A C 1
ATOM 1699 O O . SER A 1 210 ? -1.249 2.304 1.382 1.00 86.50 210 SER A O 1
ATOM 1701 N N . LEU A 1 211 ? 0.037 2.997 -0.321 1.00 86.56 211 LEU A N 1
ATOM 1702 C CA . LEU A 1 211 ? -0.508 4.349 -0.420 1.00 86.56 211 LEU A CA 1
ATOM 1703 C C . LEU A 1 211 ? -1.982 4.311 -0.818 1.00 86.56 211 LEU A C 1
ATOM 1705 O O . LEU A 1 211 ? -2.804 4.946 -0.171 1.00 86.56 211 LEU A O 1
ATOM 1709 N N . ALA A 1 212 ? -2.337 3.519 -1.832 1.00 87.44 212 ALA A N 1
ATOM 1710 C CA . ALA A 1 212 ? -3.724 3.378 -2.255 1.00 87.44 212 ALA A CA 1
ATOM 1711 C C . ALA A 1 212 ? -4.619 2.819 -1.139 1.00 87.44 212 ALA A C 1
ATOM 1713 O O . ALA A 1 212 ? -5.773 3.223 -1.032 1.00 87.44 212 ALA A O 1
ATOM 1714 N N . GLU A 1 213 ? -4.119 1.875 -0.339 1.00 89.81 213 GLU A N 1
ATOM 1715 C CA . GLU A 1 213 ? -4.819 1.389 0.854 1.00 89.81 213 GLU A CA 1
ATOM 1716 C C . GLU A 1 213 ? -4.940 2.480 1.918 1.00 89.81 213 GLU A C 1
ATOM 1718 O O . GLU A 1 213 ? -6.055 2.790 2.317 1.00 89.81 213 GLU A O 1
ATOM 1723 N N . ALA A 1 214 ? -3.835 3.131 2.289 1.00 88.06 214 ALA A N 1
ATOM 1724 C CA . ALA A 1 214 ? -3.818 4.226 3.256 1.00 88.06 214 ALA A CA 1
ATOM 1725 C C . ALA A 1 214 ? -4.800 5.350 2.892 1.00 88.06 214 ALA A C 1
ATOM 1727 O O . ALA A 1 214 ? -5.561 5.804 3.739 1.00 88.06 214 ALA A O 1
ATOM 1728 N N . THR A 1 215 ? -4.842 5.765 1.623 1.00 88.62 215 THR A N 1
ATOM 1729 C CA . THR A 1 215 ? -5.781 6.787 1.146 1.00 88.62 215 THR A CA 1
ATOM 1730 C C . THR A 1 215 ? -7.236 6.357 1.300 1.00 88.62 215 THR A C 1
ATOM 1732 O O . THR A 1 215 ? -8.073 7.205 1.582 1.00 88.62 215 THR A O 1
ATOM 1735 N N . ARG A 1 216 ? -7.569 5.073 1.115 1.00 89.44 216 ARG A N 1
ATOM 1736 C CA . ARG A 1 216 ? -8.940 4.598 1.352 1.00 89.44 216 ARG A CA 1
ATOM 1737 C C . ARG A 1 216 ? -9.263 4.544 2.843 1.00 89.44 216 ARG A C 1
ATOM 1739 O O . ARG A 1 216 ? -10.311 5.035 3.242 1.00 89.44 216 ARG A O 1
ATOM 1746 N N . SER A 1 217 ? -8.338 4.036 3.655 1.00 87.75 217 SER A N 1
ATOM 1747 C CA . SER A 1 217 ? -8.493 3.950 5.111 1.00 87.75 217 SER A CA 1
ATOM 1748 C C . SER A 1 217 ? -8.644 5.316 5.786 1.00 87.75 217 SER A C 1
ATOM 1750 O O . SER A 1 217 ? -9.281 5.414 6.824 1.00 87.75 217 SER A O 1
ATOM 1752 N N . LEU A 1 218 ? -8.049 6.368 5.219 1.00 84.12 218 LEU A N 1
ATOM 1753 C CA . LEU A 1 218 ? -8.082 7.726 5.774 1.00 84.12 218 LEU A CA 1
ATOM 1754 C C . LEU A 1 218 ? -9.170 8.624 5.155 1.00 84.12 218 LEU A C 1
ATOM 1756 O O . LEU A 1 218 ? -9.269 9.788 5.536 1.00 84.12 218 LEU A O 1
ATOM 1760 N N . ARG A 1 219 ? -9.968 8.128 4.198 1.00 79.44 219 ARG A N 1
ATOM 1761 C CA . ARG A 1 219 ? -11.140 8.857 3.686 1.00 79.44 219 ARG A CA 1
ATOM 1762 C C . ARG A 1 219 ? -12.300 8.728 4.672 1.00 79.44 219 ARG A C 1
ATOM 1764 O O . ARG A 1 219 ? -12.595 7.617 5.104 1.00 79.44 219 ARG A O 1
ATOM 1771 N N . GLN A 1 220 ? -12.932 9.859 4.975 1.00 57.66 220 GLN A N 1
ATOM 1772 C CA . GLN A 1 220 ? -14.254 9.940 5.595 1.00 57.66 220 GLN A CA 1
ATOM 1773 C C . GLN A 1 220 ? -15.305 10.145 4.507 1.00 57.66 220 GLN A C 1
ATOM 1775 O O . GLN A 1 220 ? -14.987 10.875 3.535 1.00 57.66 220 GLN A O 1
#

pLDDT: mean 77.62, std 17.52, range [27.44, 96.44]